Protein AF-C9Z9V4-F1 (afdb_monomer)

Foldseek 3Di:
DDDDDDDDDDDDDDDDDDDDDDDDDDDDDDDDDDDDDDDDDDDDDDDADDDPPDRDDDPPPPPPPPPPPFDLLLVLLCVLLPDPCLLVLVLQQLVNPPDPPRDHQLLNCLQQQVHFCLPPVRLLADDVSLQVSVVSVVDHDPPVVVCCRHPRPLRVVSSVLSVQQDRPAALLRDDLLSVDCPHSLNVQLVSQCPDPPCHNQNSQSSVCRSRVRRGARDDLQNCVSSNADPPGPSSSVSCSCNPPVSVSLVSLVVSCVSSVPDPSHHSRNSSVSSSNSSSVVVVDPGDD

Organism: Streptomyces scabiei (strain 87.22) (NCBI:txid680198)

Solvent-accessible surface area (backbone atoms only — not comparable to full-atom values): 17439 Å² total; per-residue (Å²): 139,88,87,85,83,87,81,85,81,87,81,89,82,89,82,87,85,89,83,90,82,89,82,87,81,92,85,89,86,88,83,89,87,86,88,82,90,81,89,79,87,82,83,80,87,81,86,84,82,87,63,92,92,54,93,72,79,73,80,75,73,67,78,68,79,66,78,66,76,62,50,79,49,33,48,48,49,52,56,46,72,65,38,88,58,35,44,59,47,46,15,53,38,64,39,52,90,51,58,98,85,55,77,46,45,61,47,56,41,36,64,53,50,92,71,26,41,50,38,87,93,41,33,43,46,65,47,74,65,52,58,52,25,38,38,35,68,81,43,75,75,43,67,70,57,48,48,26,32,63,80,32,70,60,20,57,53,45,22,59,30,36,69,67,39,80,66,92,44,44,38,63,76,48,62,69,64,63,54,26,88,84,16,45,49,38,51,46,37,49,63,36,27,74,36,82,85,37,34,65,48,49,22,30,38,57,45,16,38,30,22,42,44,54,35,53,64,51,42,62,58,44,36,61,69,55,47,85,52,75,95,38,58,59,50,50,49,35,54,33,28,45,36,75,86,27,45,59,47,52,49,36,50,50,49,34,58,77,35,65,51,62,85,88,58,34,56,41,51,48,49,40,51,35,48,42,49,53,46,57,73,69,69,64,85,58,77,132

Nearest PDB structures (foldseek):
  2zca-assembly1_A  TM=2.302E-01  e=1.175E+00  Thermus thermophilus

Structure (mmCIF, N/CA/C/O backbone):
data_AF-C9Z9V4-F1
#
_entry.id   AF-C9Z9V4-F1
#
loop_
_atom_site.group_PDB
_atom_site.id
_atom_site.type_symbol
_atom_site.label_atom_id
_atom_site.label_alt_id
_atom_site.label_comp_id
_atom_site.label_asym_id
_atom_site.label_entity_id
_atom_site.label_seq_id
_atom_site.pdbx_PDB_ins_code
_atom_site.Cartn_x
_atom_site.Cartn_y
_atom_site.Cartn_z
_atom_site.occupancy
_atom_site.B_iso_or_equiv
_atom_site.auth_seq_id
_atom_site.auth_comp_id
_atom_site.auth_asym_id
_atom_site.auth_atom_id
_atom_site.pdbx_PDB_model_num
ATOM 1 N N . MET A 1 1 ? 20.411 12.441 -42.194 1.00 27.09 1 MET A N 1
ATOM 2 C CA . MET A 1 1 ? 21.880 12.284 -42.139 1.00 27.09 1 MET A CA 1
ATOM 3 C C . MET A 1 1 ? 22.472 13.480 -41.412 1.00 27.09 1 MET A C 1
ATOM 5 O O . MET A 1 1 ? 21.886 14.550 -41.518 1.00 27.09 1 MET A O 1
ATOM 9 N N . PRO A 1 2 ? 23.510 13.254 -40.597 1.00 44.44 2 PRO A N 1
ATOM 10 C CA . PRO A 1 2 ? 23.518 13.610 -39.175 1.00 44.44 2 PRO A CA 1
ATOM 11 C C . PRO A 1 2 ? 24.644 14.616 -38.854 1.00 44.44 2 PRO A C 1
ATOM 13 O O . PRO A 1 2 ? 25.291 15.115 -39.766 1.00 44.44 2 PRO A O 1
ATOM 16 N N . LEU A 1 3 ? 24.850 15.036 -37.606 1.00 30.14 3 LEU A N 1
ATOM 17 C CA . LEU A 1 3 ? 25.825 14.420 -36.695 1.00 30.14 3 LEU A CA 1
ATOM 18 C C . LEU A 1 3 ? 25.656 15.041 -35.296 1.00 30.14 3 LEU A C 1
ATOM 20 O O . LEU A 1 3 ? 25.795 16.251 -35.148 1.00 30.14 3 LEU A O 1
ATOM 24 N N . CYS A 1 4 ? 25.429 14.217 -34.274 1.00 28.64 4 CYS A N 1
ATOM 25 C CA . CYS A 1 4 ? 25.921 14.508 -32.929 1.00 28.64 4 CYS A CA 1
ATOM 26 C C . CYS A 1 4 ? 26.827 13.348 -32.529 1.00 28.64 4 CYS A C 1
ATOM 28 O O . CYS A 1 4 ? 26.452 12.180 -32.627 1.00 28.64 4 CYS A O 1
ATOM 30 N N . GLU A 1 5 ? 28.057 13.721 -32.202 1.00 29.81 5 GLU A N 1
ATOM 31 C CA . GLU A 1 5 ? 29.229 12.872 -32.088 1.00 29.81 5 GLU A CA 1
ATOM 32 C C . GLU A 1 5 ? 29.194 11.961 -30.860 1.00 29.81 5 GLU A C 1
ATOM 34 O O . GLU A 1 5 ? 28.919 12.376 -29.734 1.00 29.81 5 GLU A O 1
ATOM 39 N N . TYR A 1 6 ? 29.569 10.715 -31.123 1.00 25.44 6 TYR A N 1
ATOM 40 C CA . TYR A 1 6 ? 30.101 9.746 -30.179 1.00 25.44 6 TYR A CA 1
ATOM 41 C C . TYR A 1 6 ? 31.467 10.237 -29.668 1.00 25.44 6 TYR A C 1
ATOM 43 O O . TYR A 1 6 ? 32.330 10.598 -30.470 1.00 25.44 6 TYR A O 1
ATOM 51 N N . LYS A 1 7 ? 31.707 10.183 -28.356 1.00 29.17 7 LYS A N 1
ATOM 52 C CA . LYS A 1 7 ? 33.066 10.174 -27.796 1.00 29.17 7 LYS A CA 1
ATOM 53 C C . LYS A 1 7 ? 33.199 9.026 -26.807 1.00 29.17 7 LYS A C 1
ATOM 55 O O . LYS A 1 7 ? 32.891 9.153 -25.627 1.00 29.17 7 LYS A O 1
ATOM 60 N N . GLU A 1 8 ? 33.682 7.908 -27.331 1.00 27.91 8 GLU A N 1
ATOM 61 C CA . GLU A 1 8 ? 34.480 6.954 -26.574 1.00 27.91 8 GLU A CA 1
ATOM 62 C C . GLU A 1 8 ? 35.901 7.508 -26.418 1.00 27.91 8 GLU A C 1
ATOM 64 O O . GLU A 1 8 ? 36.477 8.059 -27.358 1.00 27.91 8 GLU A O 1
ATOM 69 N N . SER A 1 9 ? 36.499 7.298 -25.250 1.00 29.36 9 SER A N 1
ATOM 70 C CA . SER A 1 9 ? 37.951 7.188 -25.136 1.00 29.36 9 SER A CA 1
ATOM 71 C C . SER A 1 9 ? 38.294 6.120 -24.104 1.00 29.36 9 SER A C 1
ATOM 73 O O . SER A 1 9 ? 38.280 6.342 -22.895 1.00 29.36 9 SER A O 1
ATOM 75 N N . SER A 1 10 ? 38.567 4.947 -24.659 1.00 28.72 10 SER A N 1
ATOM 76 C CA . SER A 1 10 ? 39.332 3.819 -24.140 1.00 28.72 10 SER A CA 1
ATOM 77 C C . SER A 1 10 ? 40.751 4.185 -23.689 1.00 28.72 10 SER A C 1
ATOM 79 O O . SER A 1 10 ? 41.371 5.049 -24.307 1.00 28.72 10 SER A O 1
ATOM 81 N N . SER A 1 11 ? 41.299 3.422 -22.730 1.00 28.75 11 SER A N 1
ATOM 82 C CA . SER A 1 11 ? 42.617 2.736 -22.806 1.00 28.75 11 SER A CA 1
ATOM 83 C C . SER A 1 11 ? 43.123 2.389 -21.391 1.00 28.75 11 SER A C 1
ATOM 85 O O . SER A 1 11 ? 43.439 3.295 -20.629 1.00 28.75 11 SER A O 1
ATOM 87 N N . CYS A 1 12 ? 43.049 1.116 -20.965 1.00 25.34 12 CYS A N 1
ATOM 88 C CA . CYS A 1 12 ? 44.134 0.095 -20.944 1.00 25.34 12 CYS A CA 1
ATOM 89 C C . CYS A 1 12 ? 45.252 0.412 -19.918 1.00 25.34 12 CYS A C 1
ATOM 91 O O . CYS A 1 12 ? 45.801 1.505 -19.937 1.00 25.34 12 CYS A O 1
ATOM 93 N N . ARG A 1 13 ? 45.665 -0.479 -19.000 1.00 28.95 13 ARG A N 1
ATOM 94 C CA . ARG A 1 13 ? 46.221 -1.845 -19.175 1.00 28.95 13 ARG A CA 1
ATOM 95 C C . ARG A 1 13 ? 46.198 -2.622 -17.839 1.00 28.95 13 ARG A C 1
ATOM 97 O O . ARG A 1 13 ? 46.378 -2.015 -16.791 1.00 28.95 13 ARG A O 1
ATOM 104 N N . ASP A 1 14 ? 45.769 -3.885 -17.861 1.00 28.03 14 ASP A N 1
ATOM 105 C CA . ASP A 1 14 ? 46.542 -5.153 -17.765 1.00 28.03 14 ASP A CA 1
ATOM 106 C C . ASP A 1 14 ? 47.205 -5.478 -16.416 1.00 28.03 14 ASP A C 1
ATOM 108 O O . ASP A 1 14 ? 48.025 -4.717 -15.910 1.00 28.03 14 ASP A O 1
ATOM 112 N N . GLY A 1 15 ? 46.929 -6.686 -15.895 1.00 28.64 15 GLY A N 1
ATOM 113 C CA . GLY A 1 15 ? 47.680 -7.252 -14.767 1.00 28.64 15 GLY A CA 1
ATOM 114 C C . GLY A 1 15 ? 47.139 -8.532 -14.109 1.00 28.64 15 GLY A C 1
ATOM 115 O O . GLY A 1 15 ? 46.895 -8.517 -12.914 1.00 28.64 15 GLY A O 1
ATOM 116 N N . ALA A 1 16 ? 46.998 -9.612 -14.887 1.00 29.64 16 ALA A N 1
ATOM 117 C CA . ALA A 1 16 ? 47.172 -11.038 -14.535 1.00 29.64 16 ALA A CA 1
ATOM 118 C C . ALA A 1 16 ? 46.430 -11.706 -13.343 1.00 29.64 16 ALA A C 1
ATOM 120 O O . ALA A 1 16 ? 46.610 -11.390 -12.170 1.00 29.64 16 ALA A O 1
ATOM 121 N N . VAL A 1 17 ? 45.736 -12.803 -13.681 1.00 30.62 17 VAL A N 1
ATOM 122 C CA . VAL A 1 17 ? 45.282 -13.881 -12.786 1.00 30.62 17 VAL A CA 1
ATOM 123 C C . VAL A 1 17 ? 46.173 -15.121 -12.989 1.00 30.62 17 VAL A C 1
ATOM 125 O O . VAL A 1 17 ? 46.620 -15.379 -14.105 1.00 30.62 17 VAL A O 1
ATOM 128 N N . HIS A 1 18 ? 46.313 -15.903 -11.909 1.00 29.83 18 HIS A N 1
ATOM 129 C CA . HIS A 1 18 ? 46.815 -17.283 -11.756 1.00 29.83 18 HIS A CA 1
ATOM 130 C C . HIS A 1 18 ? 48.278 -17.485 -11.325 1.00 29.83 18 HIS A C 1
ATOM 132 O O . HIS A 1 18 ? 49.205 -17.384 -12.116 1.00 29.83 18 HIS A O 1
ATOM 138 N N . HIS A 1 19 ? 48.452 -17.973 -10.089 1.00 28.94 19 HIS A N 1
ATOM 139 C CA . HIS A 1 19 ? 48.911 -19.350 -9.867 1.00 28.94 19 HIS A CA 1
ATOM 140 C C . HIS A 1 19 ? 48.553 -19.848 -8.458 1.00 28.94 19 HIS A C 1
ATOM 142 O O . HIS A 1 19 ? 48.855 -19.218 -7.449 1.00 28.94 19 HIS A O 1
ATOM 148 N N . ALA A 1 20 ? 47.914 -21.016 -8.418 1.00 28.70 20 ALA A N 1
ATOM 149 C CA . ALA A 1 20 ? 47.730 -21.835 -7.231 1.00 28.70 20 ALA A CA 1
ATOM 150 C C . ALA A 1 20 ? 49.063 -22.455 -6.789 1.00 28.70 20 ALA A C 1
ATOM 152 O O . ALA A 1 20 ? 49.822 -22.915 -7.642 1.00 28.70 20 ALA A O 1
ATOM 153 N N . ARG A 1 21 ? 49.291 -22.571 -5.475 1.00 26.89 21 ARG A N 1
ATOM 154 C CA . ARG A 1 21 ? 50.117 -23.637 -4.888 1.00 26.89 21 ARG A CA 1
ATOM 155 C C . ARG A 1 21 ? 49.572 -24.054 -3.527 1.00 26.89 21 ARG A C 1
ATOM 157 O O . ARG A 1 21 ? 49.633 -23.316 -2.552 1.00 26.89 21 ARG A O 1
ATOM 164 N N . THR A 1 22 ? 49.060 -25.274 -3.515 1.00 27.73 22 THR A N 1
ATOM 165 C CA . THR A 1 22 ? 48.814 -26.118 -2.352 1.00 27.73 22 THR A CA 1
ATOM 166 C C . THR A 1 22 ? 50.137 -26.757 -1.935 1.00 27.73 22 THR A C 1
ATOM 168 O O . THR A 1 22 ? 50.830 -27.316 -2.783 1.00 27.73 22 THR A O 1
ATOM 171 N N . THR A 1 23 ? 50.455 -26.752 -0.643 1.00 28.86 23 THR A N 1
ATOM 172 C CA . THR A 1 23 ? 51.373 -27.727 -0.036 1.00 28.86 23 THR A CA 1
ATOM 173 C C . THR A 1 23 ? 50.825 -28.136 1.320 1.00 28.86 23 THR A C 1
ATOM 175 O O . THR A 1 23 ? 50.587 -27.297 2.185 1.00 28.86 23 THR A O 1
ATOM 178 N N . ALA A 1 24 ? 50.602 -29.439 1.446 1.00 27.02 24 ALA A N 1
ATOM 179 C CA . ALA A 1 24 ? 50.221 -30.154 2.650 1.00 27.02 24 ALA A CA 1
ATOM 180 C C . ALA A 1 24 ? 51.464 -30.619 3.430 1.00 27.02 24 ALA A C 1
ATOM 182 O O . ALA A 1 24 ? 52.483 -30.926 2.815 1.00 27.02 24 ALA A O 1
ATOM 183 N N . ALA A 1 25 ? 51.328 -30.720 4.754 1.00 28.75 25 ALA A N 1
ATOM 184 C CA . ALA A 1 25 ? 51.981 -31.678 5.661 1.00 28.75 25 ALA A CA 1
ATOM 185 C C . ALA A 1 25 ? 51.238 -31.547 7.014 1.00 28.75 25 ALA A C 1
ATOM 187 O O . ALA A 1 25 ? 51.189 -30.451 7.563 1.00 28.75 25 ALA A O 1
ATOM 188 N N . GLN A 1 26 ? 50.338 -32.462 7.391 1.00 27.61 26 GLN A N 1
ATOM 189 C CA . GLN A 1 26 ? 50.571 -33.759 8.059 1.00 27.61 26 GLN A CA 1
ATOM 190 C C . GLN A 1 26 ? 51.262 -33.642 9.426 1.00 27.61 26 GLN A C 1
ATOM 192 O O . GLN A 1 26 ? 52.458 -33.398 9.493 1.00 27.61 26 GLN A O 1
ATOM 197 N N . ASP A 1 27 ? 50.446 -33.752 10.483 1.00 28.95 27 ASP A N 1
ATOM 198 C CA . ASP A 1 27 ? 50.513 -34.705 11.614 1.00 28.95 27 ASP A CA 1
ATOM 199 C C . ASP A 1 27 ? 49.490 -34.192 12.658 1.00 28.95 27 ASP A C 1
ATOM 201 O O . ASP A 1 27 ? 49.529 -33.033 13.048 1.00 28.95 27 ASP A O 1
ATOM 205 N N . GLY A 1 28 ? 48.427 -34.878 13.083 1.00 26.31 28 GLY A N 1
ATOM 206 C CA . GLY A 1 28 ? 48.241 -36.300 13.328 1.00 26.31 28 GLY A CA 1
ATOM 207 C C . GLY A 1 28 ? 48.165 -36.505 14.844 1.00 26.31 28 GLY A C 1
ATOM 208 O O . GLY A 1 28 ? 49.210 -36.603 15.460 1.00 26.31 28 GLY A O 1
ATOM 209 N N . TYR A 1 29 ? 46.967 -36.550 15.447 1.00 27.42 29 TYR A N 1
ATOM 210 C CA . TYR A 1 29 ? 46.654 -37.488 16.539 1.00 27.42 29 TYR A CA 1
ATOM 211 C C . TYR A 1 29 ? 45.145 -37.597 16.815 1.00 27.42 29 TYR A C 1
ATOM 213 O O . TYR A 1 29 ? 44.390 -36.629 16.769 1.00 27.42 29 TYR A O 1
ATOM 221 N N . PHE A 1 30 ? 44.764 -38.849 17.049 1.00 27.16 30 PHE A N 1
ATOM 222 C CA . PHE A 1 30 ? 43.443 -39.452 17.175 1.00 27.16 30 PHE A CA 1
ATOM 223 C C . PHE A 1 30 ? 42.679 -39.093 18.459 1.00 27.16 30 PHE A C 1
ATOM 225 O O . PHE A 1 30 ? 43.271 -38.907 19.517 1.00 27.16 30 PHE A O 1
ATOM 232 N N . GLY A 1 31 ? 41.349 -39.174 18.368 1.00 27.16 31 GLY A N 1
ATOM 233 C CA . GLY A 1 31 ? 40.428 -39.277 19.500 1.00 27.16 31 GLY A CA 1
ATOM 234 C C . GLY A 1 31 ? 39.014 -39.592 19.011 1.00 27.16 31 GLY A C 1
ATOM 235 O O . GLY A 1 31 ? 38.249 -38.687 18.701 1.00 27.16 31 GLY A O 1
ATOM 236 N N . VAL A 1 32 ? 38.719 -40.882 18.865 1.00 29.77 32 VAL A N 1
ATOM 237 C CA . VAL A 1 32 ? 37.393 -41.450 18.574 1.00 29.77 32 VAL A CA 1
ATOM 238 C C . VAL A 1 32 ? 36.461 -41.297 19.778 1.00 29.77 32 VAL A C 1
ATOM 240 O O . VAL A 1 32 ? 36.917 -41.450 20.902 1.00 29.77 32 VAL A O 1
ATOM 243 N N . ASP A 1 33 ? 35.177 -41.017 19.531 1.00 26.30 33 ASP A N 1
ATOM 244 C CA . ASP A 1 33 ? 34.047 -41.796 20.067 1.00 26.30 33 ASP A CA 1
ATOM 245 C C . ASP A 1 33 ? 32.699 -41.288 19.512 1.00 26.30 33 ASP A C 1
ATOM 247 O O . ASP A 1 33 ? 32.457 -40.095 19.336 1.00 26.30 33 ASP A O 1
ATOM 251 N N . THR A 1 34 ? 31.812 -42.233 19.203 1.00 28.33 34 THR A N 1
ATOM 252 C CA . THR A 1 34 ? 30.404 -42.049 18.789 1.00 28.33 34 THR A CA 1
ATOM 253 C C . THR A 1 34 ? 29.505 -42.824 19.782 1.00 28.33 34 THR A C 1
ATOM 255 O O . THR A 1 34 ? 30.027 -43.490 20.669 1.00 28.33 34 THR A O 1
ATOM 258 N N . PRO A 1 35 ? 28.166 -42.863 19.639 1.00 43.50 35 PRO A N 1
ATOM 259 C CA . PRO A 1 35 ? 27.194 -41.815 19.956 1.00 43.50 35 PRO A CA 1
ATOM 260 C C . PRO A 1 35 ? 26.120 -42.313 20.958 1.00 43.50 35 PRO A C 1
ATOM 262 O O . PRO A 1 35 ? 25.892 -43.513 21.099 1.00 43.50 35 PRO A O 1
ATOM 265 N N . THR A 1 36 ? 25.339 -41.430 21.597 1.00 29.00 36 THR A N 1
ATOM 266 C CA . THR A 1 36 ? 24.043 -41.841 22.189 1.00 29.00 36 THR A CA 1
ATOM 267 C C . THR A 1 36 ? 23.038 -40.686 22.239 1.00 29.00 36 THR A C 1
ATOM 269 O O . THR A 1 36 ? 23.328 -39.604 22.740 1.00 29.00 36 THR A O 1
ATOM 272 N N . ARG A 1 37 ? 21.837 -40.928 21.696 1.00 33.69 37 ARG A N 1
ATOM 273 C CA . ARG A 1 37 ? 20.633 -40.090 21.840 1.00 33.69 37 ARG A CA 1
ATOM 274 C C . ARG A 1 37 ? 20.152 -40.091 23.294 1.00 33.69 37 ARG A C 1
ATOM 276 O O . ARG A 1 37 ? 20.184 -41.152 23.901 1.00 33.69 37 ARG A O 1
ATOM 283 N N . LEU A 1 38 ?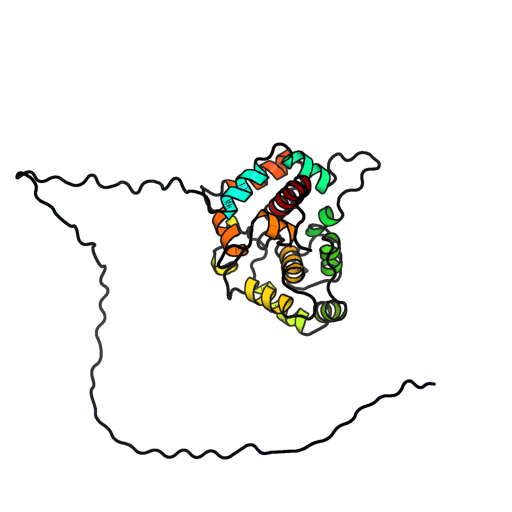 19.539 -38.999 23.761 1.00 27.92 38 LEU A N 1
ATOM 284 C CA . LEU A 1 38 ? 18.360 -39.051 24.641 1.00 27.92 38 LEU A CA 1
ATOM 285 C C . LEU A 1 38 ? 17.619 -37.703 24.671 1.00 27.92 38 LEU A C 1
ATOM 287 O O . LEU A 1 38 ? 18.202 -36.636 24.839 1.00 27.92 38 LEU A O 1
ATOM 291 N N . CYS A 1 39 ? 16.309 -37.801 24.466 1.00 29.66 39 CYS A N 1
ATOM 292 C CA . CYS A 1 39 ? 15.293 -36.776 24.663 1.00 29.66 39 CYS A CA 1
ATOM 293 C C . CYS A 1 39 ? 15.156 -36.480 26.171 1.00 29.66 39 CYS A C 1
ATOM 295 O O . CYS A 1 39 ? 15.229 -37.412 26.970 1.00 29.66 39 CYS A O 1
ATOM 297 N N . GLY A 1 40 ? 14.949 -35.221 26.576 1.00 26.89 40 GLY A N 1
ATOM 298 C CA . GLY A 1 40 ? 14.857 -34.875 27.999 1.00 26.89 40 GLY A CA 1
ATOM 299 C C . GLY A 1 40 ? 14.451 -33.428 28.277 1.00 26.89 40 GLY A C 1
ATOM 300 O O . GLY A 1 40 ? 15.289 -32.550 28.445 1.00 26.89 40 GLY A O 1
ATOM 301 N N . TYR A 1 41 ? 13.140 -33.221 28.319 1.00 28.11 41 TYR A N 1
ATOM 302 C CA . TYR A 1 41 ? 12.385 -32.177 29.020 1.00 28.11 41 TYR A CA 1
ATOM 303 C C . TYR A 1 41 ? 13.111 -31.574 30.253 1.00 28.11 41 TYR A C 1
ATOM 305 O O . TYR A 1 41 ? 13.557 -32.315 31.128 1.00 28.11 41 TYR A O 1
ATOM 313 N N . ARG A 1 42 ? 13.198 -30.237 30.366 1.00 30.06 42 ARG A N 1
ATOM 314 C CA . ARG A 1 42 ? 13.681 -29.536 31.579 1.00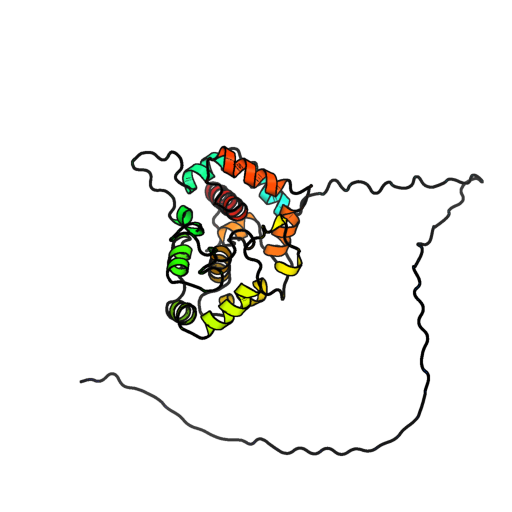 30.06 42 ARG A CA 1
ATOM 315 C C . ARG A 1 42 ? 12.491 -29.099 32.451 1.00 30.06 42 ARG A C 1
ATOM 317 O O . ARG A 1 42 ? 11.720 -28.264 31.981 1.00 30.06 42 ARG A O 1
ATOM 324 N N . PRO A 1 43 ? 12.338 -29.567 33.705 1.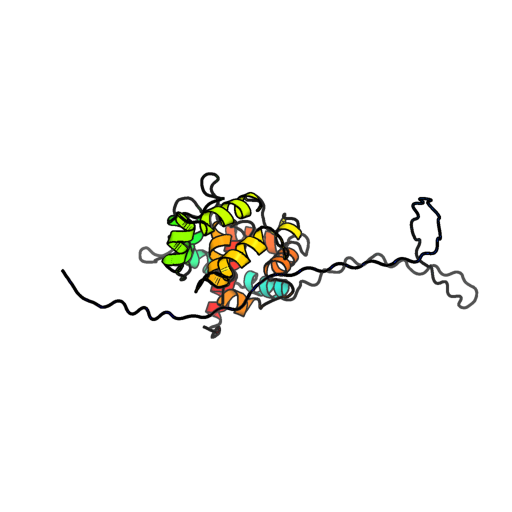00 36.97 43 PRO A N 1
ATOM 325 C CA . PRO A 1 43 ? 11.409 -28.956 34.645 1.00 36.97 43 PRO A CA 1
ATOM 326 C C . PRO A 1 43 ? 12.048 -27.735 35.325 1.00 36.97 43 PRO A C 1
ATOM 328 O O . PRO A 1 43 ? 13.245 -27.717 35.621 1.00 36.97 43 PRO A O 1
ATOM 331 N N . GLY A 1 44 ? 11.232 -26.701 35.540 1.00 34.00 44 GLY A N 1
ATOM 332 C CA . GLY A 1 44 ? 11.610 -25.462 36.217 1.00 34.00 44 GLY A CA 1
ATOM 333 C C . GLY A 1 44 ? 11.977 -25.681 37.685 1.00 34.00 44 GLY A C 1
ATOM 334 O O . GLY A 1 44 ? 11.369 -26.497 38.378 1.00 34.00 44 GLY A O 1
ATOM 335 N N . LEU A 1 45 ? 12.976 -24.933 38.159 1.00 33.00 45 LEU A N 1
ATOM 336 C CA . LEU A 1 45 ? 13.299 -24.837 39.579 1.00 33.00 45 LEU A CA 1
ATOM 337 C C . LEU A 1 45 ? 12.144 -24.154 40.325 1.00 33.00 45 LEU A C 1
ATOM 339 O O . LEU A 1 45 ? 11.817 -22.999 40.054 1.00 33.00 45 LEU A O 1
ATOM 343 N N . LEU A 1 46 ? 11.567 -24.866 41.291 1.00 33.28 46 LEU A N 1
ATOM 344 C CA . LEU A 1 46 ? 10.676 -24.321 42.308 1.00 33.28 46 LEU A CA 1
ATOM 345 C C . LEU A 1 46 ? 11.549 -23.770 43.450 1.00 33.28 46 LEU A C 1
ATOM 347 O O . LEU A 1 46 ? 12.214 -24.538 44.143 1.00 33.28 46 LEU A O 1
ATOM 351 N N . THR A 1 47 ? 11.580 -22.453 43.649 1.00 35.38 47 THR A N 1
ATOM 352 C CA . THR A 1 47 ? 12.274 -21.851 44.799 1.00 35.38 47 THR A CA 1
ATOM 353 C C . THR A 1 47 ? 11.336 -21.863 46.007 1.00 35.38 47 THR A C 1
ATOM 355 O O . THR A 1 47 ? 10.323 -21.168 46.010 1.00 35.38 47 THR A O 1
ATOM 358 N N . ILE A 1 48 ? 11.656 -22.660 47.029 1.00 36.88 48 ILE A N 1
ATOM 359 C CA . ILE A 1 48 ? 10.874 -22.788 48.271 1.00 36.88 48 ILE A CA 1
ATOM 360 C C . ILE A 1 48 ? 11.481 -21.864 49.337 1.00 36.88 48 ILE A C 1
ATOM 362 O O . ILE A 1 48 ? 12.685 -21.925 49.580 1.00 36.88 48 ILE A O 1
ATOM 366 N N . TRP A 1 49 ? 10.658 -21.046 50.002 1.00 42.09 49 TRP A N 1
ATOM 367 C CA . TRP A 1 49 ? 11.051 -20.246 51.171 1.00 42.09 49 TRP A CA 1
ATOM 368 C C . TRP A 1 49 ? 10.238 -20.666 52.400 1.00 42.09 49 TRP A C 1
ATOM 370 O O . TRP A 1 49 ? 9.023 -20.829 52.315 1.00 42.09 49 TRP A O 1
ATOM 380 N N . MET A 1 50 ? 10.904 -20.814 53.548 1.00 31.55 50 MET A N 1
ATOM 381 C CA . MET A 1 50 ? 10.270 -21.038 54.852 1.00 31.55 50 MET A CA 1
ATOM 382 C C . MET A 1 50 ? 10.149 -19.714 55.609 1.00 31.55 50 MET A C 1
ATOM 384 O O . MET A 1 50 ? 11.141 -19.006 55.779 1.00 31.55 50 MET A O 1
ATOM 388 N N . LYS A 1 51 ? 8.954 -19.413 56.122 1.00 39.12 51 LYS A N 1
ATOM 389 C CA . LYS A 1 51 ? 8.745 -18.388 57.150 1.00 39.12 51 LYS A CA 1
ATOM 390 C C . LYS A 1 51 ? 7.778 -18.948 58.195 1.00 39.12 51 LYS A C 1
ATOM 392 O O . LYS A 1 51 ? 6.704 -19.418 57.839 1.00 39.12 51 LYS A O 1
ATOM 397 N N . ASP A 1 52 ? 8.212 -18.971 59.452 1.00 51.56 52 ASP A N 1
ATOM 398 C CA . ASP A 1 52 ? 7.422 -19.351 60.634 1.00 51.56 52 ASP A CA 1
ATOM 399 C C . ASP A 1 52 ? 6.720 -20.726 60.572 1.00 51.56 52 ASP A C 1
ATOM 401 O O . ASP A 1 52 ? 5.596 -20.893 61.034 1.00 51.56 52 ASP A O 1
ATOM 405 N N . GLY A 1 53 ? 7.390 -21.744 60.017 1.00 50.50 53 GLY A N 1
ATOM 406 C CA . GLY A 1 53 ? 7.003 -23.153 60.197 1.00 50.50 53 GLY A CA 1
ATOM 407 C C . GLY A 1 53 ? 5.721 -23.620 59.491 1.00 50.50 53 GLY A C 1
ATOM 408 O O . GLY A 1 53 ? 5.288 -24.744 59.739 1.00 50.50 53 GLY A O 1
ATOM 409 N N . VAL A 1 54 ? 5.131 -22.819 58.597 1.00 42.59 54 VAL A N 1
ATOM 410 C CA . VAL A 1 54 ? 3.941 -23.200 57.815 1.00 42.59 54 VAL A CA 1
ATOM 411 C C . VAL A 1 54 ? 4.285 -23.314 56.328 1.00 42.59 54 VAL A C 1
ATOM 413 O O . VAL A 1 54 ? 4.867 -22.406 55.736 1.00 42.59 54 VAL A O 1
ATOM 416 N N . LEU A 1 55 ? 3.911 -24.443 55.714 1.00 37.16 55 LEU A N 1
ATOM 417 C CA . LEU A 1 55 ? 4.067 -24.691 54.280 1.00 37.16 55 LEU A CA 1
ATOM 418 C C . LEU A 1 55 ? 3.040 -23.842 53.509 1.00 37.16 55 LEU A C 1
ATOM 420 O O . LEU A 1 55 ? 1.872 -24.211 53.418 1.00 37.16 55 LEU A O 1
ATOM 424 N N . MET A 1 56 ? 3.456 -22.696 52.970 1.00 39.38 56 MET A N 1
ATOM 425 C CA . MET A 1 56 ? 2.607 -21.878 52.102 1.00 39.38 56 MET A CA 1
ATOM 426 C C . MET A 1 56 ? 2.917 -22.194 50.642 1.00 39.38 56 MET A C 1
ATOM 428 O O . MET A 1 56 ? 4.027 -21.953 50.168 1.00 39.38 56 MET A O 1
ATOM 432 N N . ALA A 1 57 ? 1.929 -22.712 49.913 1.00 41.34 57 ALA A N 1
ATOM 433 C CA . ALA A 1 57 ? 1.965 -22.658 48.461 1.00 41.34 57 ALA A CA 1
ATOM 434 C C . ALA A 1 57 ? 1.865 -21.183 48.053 1.00 41.34 57 ALA A C 1
ATOM 436 O O . ALA A 1 57 ? 0.946 -20.483 48.484 1.00 41.34 57 ALA A O 1
ATOM 437 N N . SER A 1 58 ? 2.809 -20.697 47.243 1.00 38.31 58 SER A N 1
ATOM 438 C CA . SER A 1 58 ? 2.624 -19.420 46.557 1.00 38.31 58 SER A CA 1
ATOM 439 C C . SER A 1 58 ? 1.277 -19.459 45.838 1.00 38.31 58 SER A C 1
ATOM 441 O O . SER A 1 58 ? 0.968 -20.498 45.242 1.00 38.31 58 SER A O 1
ATOM 443 N N . PRO A 1 59 ? 0.479 -18.375 45.848 1.00 39.06 59 PRO A N 1
ATOM 444 C CA . PRO A 1 59 ? -0.607 -18.284 44.895 1.00 39.06 59 PRO A CA 1
ATOM 445 C C . PRO A 1 59 ? 0.053 -18.457 43.534 1.00 39.06 59 PRO A C 1
ATOM 447 O O . PRO A 1 59 ? 0.938 -17.682 43.160 1.00 39.06 59 PRO A O 1
ATOM 450 N N . THR A 1 60 ? -0.292 -19.548 42.853 1.00 40.62 60 THR A N 1
ATOM 451 C CA . THR A 1 60 ? -0.001 -19.702 41.443 1.00 40.62 60 THR A CA 1
ATOM 452 C C . THR A 1 60 ? -0.536 -18.434 40.819 1.00 40.62 60 THR A C 1
ATOM 454 O O . THR A 1 60 ? -1.741 -18.188 40.823 1.00 40.62 60 THR A O 1
ATOM 457 N N . ALA A 1 61 ? 0.378 -17.573 40.374 1.00 37.59 61 ALA A N 1
ATOM 458 C CA . ALA A 1 61 ? 0.015 -16.532 39.452 1.00 37.59 61 ALA A CA 1
ATOM 459 C C . ALA A 1 61 ? -0.611 -17.289 38.284 1.00 37.59 61 ALA A C 1
ATOM 461 O O . ALA A 1 61 ? 0.089 -17.914 37.485 1.00 37.59 61 ALA A O 1
ATOM 462 N N . THR A 1 62 ? -1.943 -17.295 38.226 1.00 37.50 62 THR A N 1
ATOM 463 C CA . THR A 1 62 ? -2.648 -17.347 36.956 1.00 37.50 62 THR A CA 1
ATOM 464 C C . THR A 1 62 ? -1.833 -16.448 36.041 1.00 37.50 62 THR A C 1
ATOM 466 O O . THR A 1 62 ? -1.575 -15.308 36.450 1.00 37.50 62 THR A O 1
ATOM 469 N N . PRO A 1 63 ? -1.351 -16.931 34.883 1.00 39.62 63 PRO A N 1
ATOM 470 C CA . PRO A 1 63 ? -0.795 -16.025 33.902 1.00 39.62 63 PRO A CA 1
ATOM 471 C C . PRO A 1 63 ? -1.890 -14.989 33.715 1.00 39.62 63 PRO A C 1
ATOM 473 O O . PRO A 1 63 ? -2.996 -15.332 33.291 1.00 39.62 63 PRO A O 1
ATOM 476 N N . GLY A 1 64 ? -1.637 -13.766 34.181 1.00 35.91 64 GLY A N 1
ATOM 477 C CA . GLY A 1 64 ? -2.526 -12.670 33.884 1.00 35.91 64 GLY A CA 1
ATOM 478 C C . GLY A 1 64 ? -2.671 -12.720 32.378 1.00 35.91 64 GLY A C 1
ATOM 479 O O . GLY A 1 64 ? -1.662 -12.783 31.673 1.00 35.91 64 GLY A O 1
ATOM 480 N N . VAL A 1 65 ? -3.911 -12.779 31.897 1.00 43.78 65 VAL A N 1
ATOM 481 C CA . VAL A 1 65 ? -4.206 -12.296 30.557 1.00 43.78 65 VAL A CA 1
ATOM 482 C C . VAL A 1 65 ? -3.581 -10.913 30.569 1.00 43.78 65 VAL A C 1
ATOM 484 O O . VAL A 1 65 ? -4.060 -10.029 31.279 1.00 43.78 65 VAL A O 1
ATOM 487 N N . SER A 1 66 ? -2.399 -10.785 29.963 1.00 43.50 66 SER A N 1
ATOM 488 C CA . SER A 1 66 ? -1.788 -9.490 29.775 1.00 43.50 66 SER A CA 1
ATOM 489 C C . SER A 1 66 ? -2.828 -8.769 28.955 1.00 43.50 66 SER A C 1
ATOM 491 O O . SER A 1 66 ? -3.046 -9.152 27.807 1.00 43.50 66 SER A O 1
ATOM 493 N N . ASP A 1 67 ? -3.532 -7.838 29.587 1.00 49.09 67 ASP A N 1
ATOM 494 C CA . ASP A 1 67 ? -4.368 -6.875 28.900 1.00 49.09 67 ASP A CA 1
ATOM 495 C C . ASP A 1 67 ? -3.412 -6.241 27.889 1.00 49.09 67 ASP A C 1
ATOM 497 O O . ASP A 1 67 ? -2.444 -5.575 28.274 1.00 49.09 67 ASP A O 1
ATOM 501 N N . GLY A 1 68 ? -3.498 -6.716 26.647 1.00 56.09 68 GLY A N 1
ATOM 502 C CA . GLY A 1 68 ? -2.369 -6.774 25.731 1.00 56.09 68 GLY A CA 1
ATOM 503 C C . GLY A 1 68 ? -2.084 -5.377 25.245 1.00 56.09 68 GLY A C 1
ATOM 504 O O . GLY A 1 68 ? -2.613 -4.964 24.223 1.00 56.09 68 GLY A O 1
ATOM 505 N N . ALA A 1 69 ? -1.306 -4.609 26.006 1.00 75.56 69 ALA A N 1
ATOM 506 C CA . ALA A 1 69 ? -1.077 -3.213 25.692 1.00 75.56 69 ALA A CA 1
ATOM 507 C C . ALA A 1 69 ? -0.573 -3.122 24.249 1.00 75.56 69 ALA A C 1
ATOM 509 O O . ALA A 1 69 ? 0.503 -3.632 23.926 1.00 75.56 69 ALA A O 1
ATOM 510 N N . LEU A 1 70 ? -1.391 -2.514 23.379 1.00 82.75 70 LEU A N 1
ATOM 511 C CA . LEU A 1 70 ? -1.084 -2.411 21.960 1.00 82.75 70 LEU A CA 1
ATOM 512 C C . LEU A 1 70 ? 0.332 -1.877 21.769 1.00 82.75 70 LEU A C 1
ATOM 514 O O . LEU A 1 70 ? 0.782 -0.985 22.496 1.00 82.75 70 LEU A O 1
ATOM 518 N N . SER A 1 71 ? 1.005 -2.365 20.731 1.00 92.75 71 SER A N 1
ATOM 519 C CA . SER A 1 71 ? 2.275 -1.787 20.300 1.00 92.75 71 SER A CA 1
ATOM 520 C C . SER A 1 71 ? 2.119 -0.279 20.029 1.00 92.75 71 SER A C 1
ATOM 522 O O . SER A 1 71 ? 1.013 0.183 19.731 1.00 92.75 71 SER A O 1
ATOM 524 N N . PRO A 1 72 ? 3.201 0.521 20.056 1.00 94.38 72 PRO A N 1
ATOM 525 C CA . PRO A 1 72 ? 3.113 1.949 19.742 1.00 94.38 72 PRO A CA 1
ATOM 526 C C . PRO A 1 72 ? 2.461 2.248 18.382 1.00 94.38 72 PRO A C 1
ATOM 528 O O . PRO A 1 72 ? 1.779 3.260 18.239 1.00 94.38 72 PRO A O 1
ATOM 531 N N . LEU A 1 73 ? 2.646 1.369 17.387 1.00 95.88 73 LEU A N 1
ATOM 532 C CA . LEU A 1 73 ? 1.958 1.462 16.097 1.00 95.88 73 LEU A CA 1
ATOM 533 C C . LEU A 1 73 ? 0.458 1.180 16.251 1.00 95.88 73 LEU A C 1
ATOM 535 O O . LEU A 1 73 ? -0.355 1.961 15.763 1.00 95.88 73 LEU A O 1
ATOM 539 N N . GLY A 1 74 ? 0.091 0.113 16.968 1.00 96.75 74 GLY A N 1
ATOM 540 C CA . GLY A 1 74 ? -1.306 -0.224 17.241 1.00 96.75 74 GLY A CA 1
ATOM 541 C C . GLY A 1 74 ? -2.042 0.890 17.990 1.00 96.75 74 GLY A C 1
ATOM 542 O O . GLY A 1 74 ? -3.166 1.224 17.631 1.00 96.75 74 GLY A O 1
ATOM 543 N N . GLN A 1 75 ? -1.404 1.522 18.979 1.00 95.88 75 GLN A N 1
ATOM 544 C CA . GLN A 1 75 ? -1.985 2.652 19.716 1.00 95.88 75 GLN A CA 1
ATOM 545 C C . GLN A 1 75 ? -2.289 3.839 18.791 1.00 95.88 75 GLN A C 1
ATOM 547 O O . GLN A 1 75 ? -3.382 4.398 18.853 1.00 95.88 75 GLN A O 1
ATOM 552 N N . ARG A 1 76 ? -1.359 4.198 17.891 1.00 95.81 76 ARG A N 1
ATOM 553 C CA . ARG A 1 76 ? -1.579 5.268 16.900 1.00 95.81 76 ARG A CA 1
ATOM 554 C C . ARG A 1 76 ? -2.702 4.920 15.927 1.00 95.81 76 ARG A C 1
ATOM 556 O O . ARG A 1 76 ? -3.540 5.774 15.654 1.00 95.81 76 ARG A O 1
ATOM 563 N N . LEU A 1 77 ? -2.746 3.675 15.445 1.00 97.00 77 LEU A N 1
ATOM 564 C CA . LEU A 1 77 ? -3.843 3.200 14.600 1.00 97.00 77 LEU A CA 1
ATOM 565 C C . LEU A 1 77 ? -5.185 3.300 15.323 1.00 97.00 77 LEU A C 1
ATOM 567 O O . LEU A 1 77 ? -6.114 3.871 14.769 1.00 97.00 77 LEU A O 1
ATOM 571 N N . ARG A 1 78 ? -5.277 2.829 16.571 1.00 96.75 78 ARG A N 1
ATOM 572 C CA . ARG A 1 78 ? -6.505 2.910 17.376 1.00 96.75 78 ARG A CA 1
ATOM 573 C C . ARG A 1 78 ? -7.025 4.347 17.476 1.00 96.75 78 ARG A C 1
ATOM 575 O O . ARG A 1 78 ? -8.220 4.564 17.315 1.00 96.75 78 ARG A O 1
ATOM 582 N N . VAL A 1 79 ? -6.138 5.320 17.696 1.00 95.38 79 VAL A N 1
ATOM 583 C CA . VAL A 1 79 ? -6.506 6.747 17.744 1.00 95.38 79 VAL A CA 1
ATOM 584 C C . VAL A 1 79 ? -7.038 7.234 16.394 1.00 95.38 79 VAL A C 1
ATOM 586 O O . VAL A 1 79 ? -8.106 7.838 16.345 1.00 95.38 79 VAL A O 1
ATOM 589 N N . LEU A 1 80 ? -6.330 6.954 15.297 1.00 95.75 80 LEU A N 1
ATOM 590 C CA . LEU A 1 80 ? -6.726 7.411 13.959 1.00 95.75 80 LEU A CA 1
ATOM 591 C C . LEU A 1 80 ? -8.037 6.767 13.484 1.00 95.75 80 LEU A C 1
ATOM 593 O O . LEU A 1 80 ? -8.896 7.455 12.941 1.00 95.75 80 LEU A O 1
ATOM 597 N N . LEU A 1 81 ? -8.210 5.464 13.721 1.00 96.69 81 LEU A N 1
ATOM 598 C CA . LEU A 1 81 ? -9.413 4.717 13.345 1.00 96.69 81 LEU A CA 1
ATOM 599 C C . LEU A 1 81 ? -10.615 5.031 14.248 1.00 96.69 81 LEU A C 1
ATOM 601 O O . LEU A 1 81 ? -11.752 4.805 13.846 1.00 96.69 81 LEU A O 1
ATOM 605 N N . GLY A 1 82 ? -10.382 5.531 15.463 1.00 96.19 82 GLY A N 1
ATOM 606 C CA . GLY A 1 82 ? -11.430 5.953 16.396 1.00 96.19 82 GLY A CA 1
ATOM 607 C C . GLY A 1 82 ? -11.899 7.400 16.212 1.00 96.19 82 GLY A C 1
ATOM 608 O O . GLY A 1 82 ? -12.793 7.838 16.931 1.00 96.19 82 GLY A O 1
ATOM 609 N N . ALA A 1 83 ? -11.305 8.163 15.291 1.00 95.62 83 ALA A N 1
ATOM 610 C CA . ALA A 1 83 ? -11.668 9.560 15.080 1.00 95.62 83 AL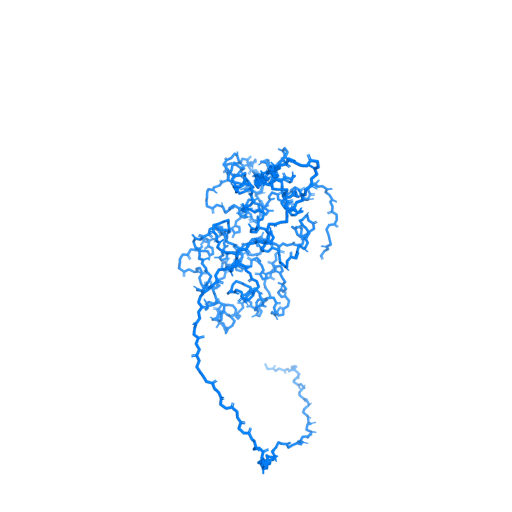A A CA 1
ATOM 611 C C . ALA A 1 83 ? -13.067 9.695 14.451 1.00 95.62 83 ALA A C 1
ATOM 613 O O . ALA A 1 83 ? -13.356 9.051 13.446 1.00 95.62 83 ALA A O 1
ATOM 614 N N . GLU A 1 84 ? -13.902 10.611 14.958 1.00 94.56 84 GLU A N 1
ATOM 615 C CA . GLU A 1 84 ? -15.286 10.823 14.479 1.00 94.56 84 GLU A CA 1
ATOM 616 C C . GLU A 1 84 ? -15.383 11.071 12.961 1.00 94.56 84 GLU A C 1
ATOM 618 O O . GLU A 1 84 ? -16.355 10.686 12.313 1.00 94.56 84 GLU A O 1
ATOM 623 N N . ARG A 1 85 ? -14.349 11.682 12.367 1.00 94.44 85 ARG A N 1
ATOM 624 C CA . ARG A 1 85 ? -14.291 11.993 10.931 1.00 94.44 85 ARG A CA 1
ATOM 625 C C . ARG A 1 85 ? -14.006 10.794 10.023 1.00 94.44 85 ARG A C 1
ATOM 627 O O . ARG A 1 85 ? -14.232 10.911 8.823 1.00 94.44 85 ARG A O 1
ATOM 634 N N . VAL A 1 86 ? -13.524 9.661 10.546 1.00 97.19 86 VAL A N 1
ATOM 635 C CA . VAL A 1 86 ? -12.939 8.577 9.728 1.00 97.19 86 VAL A CA 1
ATOM 636 C C . VAL A 1 86 ? -13.910 8.022 8.680 1.00 97.19 86 VAL A C 1
ATOM 638 O O . VAL A 1 86 ? -13.524 7.775 7.540 1.00 97.19 86 VAL A O 1
ATOM 641 N N . VAL A 1 87 ? -15.195 7.892 9.023 1.00 97.88 87 VAL A N 1
ATOM 642 C CA . VAL A 1 87 ? -16.232 7.415 8.094 1.00 97.88 87 VAL A CA 1
ATOM 643 C C . VAL A 1 87 ? -16.457 8.431 6.971 1.00 97.88 87 VAL A C 1
ATOM 645 O O . VAL A 1 87 ? -16.526 8.058 5.800 1.00 97.88 87 VAL A O 1
ATOM 648 N N . GLY A 1 88 ? -16.533 9.722 7.309 1.00 95.94 88 GLY A N 1
ATOM 649 C CA . GLY A 1 88 ? -16.657 10.804 6.330 1.00 95.94 88 GLY A CA 1
ATOM 650 C C . GLY A 1 88 ? -15.432 10.908 5.419 1.00 95.94 88 GLY A C 1
ATOM 651 O O . GLY A 1 88 ? -15.578 11.089 4.211 1.00 95.94 88 GLY A O 1
ATOM 652 N N . ASP A 1 89 ? -14.237 10.715 5.976 1.00 95.88 89 ASP A N 1
ATOM 653 C CA . ASP A 1 89 ? -12.971 10.700 5.243 1.00 95.88 89 ASP A CA 1
ATOM 654 C C . ASP A 1 89 ? -12.909 9.548 4.233 1.00 95.88 89 ASP A C 1
ATOM 656 O O . ASP A 1 89 ? -12.562 9.771 3.071 1.00 95.88 89 ASP A O 1
ATOM 660 N N . LEU A 1 90 ? -13.306 8.335 4.637 1.00 97.69 90 LEU A N 1
ATOM 661 C CA . LEU A 1 90 ? -13.404 7.178 3.742 1.00 97.69 90 LEU A CA 1
ATOM 662 C C . LEU A 1 90 ? -14.399 7.444 2.608 1.00 97.69 90 LEU A C 1
ATOM 664 O O . LEU A 1 90 ? -14.063 7.270 1.436 1.00 97.69 90 LEU A O 1
ATOM 668 N N . ARG A 1 91 ? -15.601 7.930 2.936 1.00 97.00 91 ARG A N 1
ATOM 669 C CA . ARG A 1 91 ? -16.639 8.246 1.941 1.00 97.00 91 ARG A CA 1
ATOM 670 C C . ARG A 1 91 ? -16.156 9.274 0.932 1.00 97.00 91 ARG A C 1
ATOM 672 O O . ARG A 1 91 ? -16.247 9.047 -0.272 1.00 97.00 91 ARG A O 1
ATOM 679 N N . ARG A 1 92 ? -15.542 10.355 1.414 1.00 94.81 92 ARG A N 1
ATOM 680 C CA . ARG A 1 92 ? -14.943 11.391 0.570 1.00 94.81 92 ARG A CA 1
ATOM 681 C C . ARG A 1 92 ? -13.831 10.829 -0.318 1.00 94.81 92 ARG A C 1
ATOM 683 O O . ARG A 1 92 ? -13.767 11.178 -1.495 1.00 94.81 92 ARG A O 1
ATOM 690 N N . TYR A 1 93 ? -12.962 9.976 0.224 1.00 96.44 93 TYR A N 1
ATOM 691 C CA . TYR A 1 93 ? -11.862 9.384 -0.534 1.00 96.44 93 TYR A CA 1
ATOM 692 C C . TYR A 1 93 ? -12.367 8.513 -1.686 1.00 96.44 93 TYR A C 1
ATOM 694 O O . TYR A 1 93 ? -11.939 8.688 -2.827 1.00 96.44 93 TYR A O 1
ATOM 702 N N . PHE A 1 94 ? -13.304 7.609 -1.390 1.00 96.69 94 PHE A N 1
ATOM 703 C CA . PHE A 1 94 ? -13.854 6.645 -2.345 1.00 96.69 94 PHE A CA 1
ATOM 704 C C . PHE A 1 94 ? -14.969 7.200 -3.234 1.00 96.69 94 PHE A C 1
ATOM 706 O O . PHE A 1 94 ? -15.434 6.503 -4.131 1.00 96.69 94 PHE A O 1
ATOM 713 N N . GLY A 1 95 ? -15.371 8.453 -3.033 1.00 95.00 95 GLY A N 1
ATOM 714 C CA . GLY A 1 95 ? -16.383 9.095 -3.862 1.00 95.00 95 GLY A CA 1
ATOM 715 C C . GLY A 1 95 ? -17.819 8.718 -3.535 1.00 95.00 95 GLY A C 1
ATOM 716 O O . GLY A 1 95 ? -18.685 8.814 -4.399 1.00 95.00 95 GLY A O 1
ATOM 717 N N . ILE A 1 96 ? -18.068 8.259 -2.314 1.00 94.19 96 ILE A N 1
ATOM 718 C CA . ILE A 1 96 ? -19.380 7.799 -1.876 1.00 94.19 96 ILE A CA 1
ATOM 719 C C . ILE A 1 96 ? -20.226 9.015 -1.519 1.00 94.19 96 ILE A C 1
ATOM 721 O O . ILE A 1 96 ? -19.828 9.825 -0.680 1.00 94.19 96 ILE A O 1
ATOM 725 N N . ASP A 1 97 ? -21.391 9.114 -2.158 1.00 88.00 97 ASP A N 1
ATOM 726 C CA . ASP A 1 97 ? -22.352 10.207 -1.992 1.00 88.00 97 ASP A CA 1
ATOM 727 C C . ASP A 1 97 ? -21.736 11.598 -2.219 1.00 88.00 97 ASP A C 1
ATOM 729 O O . ASP A 1 97 ? -22.087 12.580 -1.561 1.00 88.00 97 ASP A O 1
ATOM 733 N N . LEU A 1 98 ? -20.795 11.683 -3.167 1.00 86.38 98 LEU A N 1
ATOM 734 C CA . LEU A 1 98 ? -20.303 12.967 -3.648 1.00 86.38 98 LEU A CA 1
ATOM 735 C C . LEU A 1 98 ? -21.416 13.742 -4.371 1.00 86.38 98 LEU A C 1
ATOM 737 O O . LEU A 1 98 ? -22.279 13.137 -5.014 1.00 86.38 98 LEU A O 1
ATOM 741 N N . PRO A 1 99 ? -21.385 15.086 -4.309 1.00 86.25 99 PRO A N 1
ATOM 742 C CA . PRO A 1 99 ? -22.268 15.909 -5.123 1.00 86.25 99 PRO A CA 1
ATOM 743 C C . PRO A 1 99 ? -22.003 15.675 -6.625 1.00 86.25 99 PRO A C 1
ATOM 745 O O . PRO A 1 99 ? -20.949 15.146 -6.982 1.00 86.25 99 PRO A O 1
ATOM 748 N N . PRO A 1 100 ? -22.921 16.075 -7.525 1.00 81.44 100 PRO A N 1
ATOM 749 C CA . PRO A 1 100 ? -22.807 15.811 -8.966 1.00 81.44 100 PRO A CA 1
ATOM 750 C C . PRO A 1 100 ? -21.517 16.316 -9.635 1.00 81.44 100 PRO A C 1
ATOM 752 O O . PRO A 1 100 ? -21.107 15.785 -10.663 1.00 81.44 100 PRO A O 1
ATOM 755 N N . ASP A 1 101 ? -20.885 17.341 -9.068 1.00 86.56 101 ASP A N 1
ATOM 756 C CA . ASP A 1 101 ? -19.613 17.934 -9.493 1.00 86.56 101 ASP A CA 1
ATOM 757 C C . ASP A 1 101 ? -18.402 17.430 -8.683 1.00 86.56 101 ASP A C 1
ATOM 759 O O . ASP A 1 101 ? -17.255 17.785 -8.963 1.00 86.56 101 ASP A O 1
ATOM 763 N N . GLY A 1 102 ? -18.642 16.592 -7.675 1.00 82.38 102 GLY A N 1
ATOM 764 C CA . GLY A 1 102 ? -17.616 16.021 -6.824 1.00 82.38 102 GLY A CA 1
ATOM 765 C C . GLY A 1 102 ? -16.778 14.995 -7.578 1.00 82.38 102 GLY A C 1
ATOM 766 O O . GLY A 1 102 ? -17.268 13.952 -8.005 1.00 82.38 102 GLY A O 1
ATOM 767 N N . VAL A 1 103 ? -15.478 15.263 -7.689 1.00 84.69 103 VAL A N 1
ATOM 768 C CA . VAL A 1 103 ? -14.515 14.315 -8.257 1.00 84.69 103 VAL A CA 1
ATOM 769 C C . VAL A 1 103 ? -13.876 13.516 -7.118 1.00 84.69 103 VAL A C 1
ATOM 771 O O . VAL A 1 103 ? -13.295 14.122 -6.211 1.00 84.69 103 VAL A O 1
ATOM 774 N N . PRO A 1 104 ? -13.955 12.172 -7.128 1.00 87.75 104 PRO A N 1
ATOM 775 C CA . PRO A 1 104 ? -13.293 11.358 -6.119 1.00 87.75 104 PRO A CA 1
ATOM 776 C C . PRO A 1 104 ? -11.775 11.476 -6.219 1.00 87.75 104 PRO A C 1
ATOM 778 O O . PRO A 1 104 ? -11.213 11.836 -7.257 1.00 87.75 104 PRO A O 1
ATOM 781 N N . TYR A 1 105 ? -11.084 11.094 -5.147 1.00 95.31 105 TYR A N 1
ATOM 782 C CA . TYR A 1 105 ? -9.631 10.984 -5.195 1.00 95.31 105 TYR A CA 1
ATOM 783 C C . TYR A 1 105 ? -9.249 9.931 -6.233 1.00 95.31 105 TYR A C 1
ATOM 785 O O . TYR A 1 105 ? -9.804 8.833 -6.245 1.00 95.31 105 TYR A O 1
ATOM 793 N N . THR A 1 106 ? -8.270 10.229 -7.086 1.00 96.62 106 THR A N 1
ATOM 794 C CA . THR A 1 106 ? -7.794 9.291 -8.118 1.00 96.62 106 THR A CA 1
ATOM 795 C C . THR A 1 106 ? -7.368 7.954 -7.510 1.00 96.62 106 THR A C 1
ATOM 797 O O . THR A 1 106 ? -7.697 6.898 -8.048 1.00 96.62 106 THR A O 1
ATOM 800 N N . GLY A 1 107 ? -6.730 7.989 -6.336 1.00 97.19 107 GLY A N 1
ATOM 801 C CA . GLY A 1 107 ? -6.317 6.807 -5.581 1.00 97.19 107 GLY A CA 1
ATOM 802 C C . GLY A 1 107 ? -7.457 5.888 -5.122 1.00 97.19 107 GLY A C 1
ATOM 803 O O . GLY A 1 107 ? -7.191 4.741 -4.764 1.00 97.19 107 GLY A O 1
ATOM 804 N N . SER A 1 108 ? -8.725 6.313 -5.183 1.00 96.56 108 SER A N 1
ATOM 805 C CA . SER A 1 108 ? -9.882 5.414 -4.995 1.00 96.56 108 SER A CA 1
ATOM 806 C C . SER A 1 108 ? -9.912 4.276 -6.019 1.00 96.56 108 SER A C 1
ATOM 808 O O . SER A 1 108 ? -10.432 3.200 -5.744 1.00 96.56 108 SER A O 1
ATOM 810 N N . ARG A 1 109 ? -9.303 4.485 -7.194 1.00 96.25 109 ARG A N 1
ATOM 811 C CA . ARG A 1 109 ? -9.220 3.503 -8.281 1.00 96.25 109 ARG A CA 1
ATOM 812 C C . ARG A 1 109 ? -8.073 2.508 -8.107 1.00 96.25 109 ARG A C 1
ATOM 814 O O . ARG A 1 109 ? -8.031 1.532 -8.848 1.00 96.25 109 ARG A O 1
ATOM 821 N N . PHE A 1 110 ? -7.156 2.738 -7.167 1.00 98.12 110 PHE A N 1
ATOM 822 C CA . PHE A 1 110 ? -5.884 2.018 -7.065 1.00 98.12 110 PHE A CA 1
ATOM 823 C C . PHE A 1 110 ? -6.022 0.493 -7.019 1.00 98.12 110 PHE A C 1
ATOM 825 O O . PHE A 1 110 ? -5.301 -0.182 -7.745 1.00 98.12 110 PHE A O 1
ATOM 832 N N . GLU A 1 111 ? -6.930 -0.063 -6.212 1.00 96.50 111 GLU A N 1
ATOM 833 C CA . GLU A 1 111 ? -7.088 -1.523 -6.110 1.00 96.50 111 GLU A CA 1
ATOM 834 C C . GLU A 1 111 ? -7.897 -2.107 -7.271 1.00 96.50 111 GLU A C 1
ATOM 836 O O . GLU A 1 111 ? -7.638 -3.229 -7.674 1.00 96.50 111 GLU A O 1
ATOM 841 N N . HIS A 1 112 ? -8.821 -1.351 -7.876 1.00 94.75 112 HIS A N 1
ATOM 842 C CA . HIS A 1 112 ? -9.792 -1.903 -8.840 1.00 94.75 112 HIS A CA 1
ATOM 843 C C . HIS A 1 112 ? -9.567 -1.499 -10.291 1.00 94.75 112 HIS A C 1
ATOM 845 O O . HIS A 1 112 ? -10.265 -1.992 -11.178 1.00 94.75 112 HIS A O 1
ATOM 851 N N . LEU A 1 113 ? -8.606 -0.614 -10.572 1.00 96.88 113 LEU A N 1
ATOM 852 C CA . LEU A 1 113 ? -8.273 -0.228 -11.941 1.00 96.88 113 LEU A CA 1
ATOM 853 C C . LEU A 1 113 ? -8.014 -1.487 -12.777 1.00 96.88 113 LEU A C 1
ATOM 855 O O . LEU A 1 113 ? -7.266 -2.371 -12.356 1.00 96.88 113 LEU A O 1
ATOM 859 N N . ALA A 1 114 ? -8.682 -1.578 -13.930 1.00 96.50 114 ALA A N 1
ATOM 860 C CA . ALA A 1 114 ? -8.657 -2.734 -14.826 1.00 96.50 114 ALA A CA 1
ATOM 861 C C . ALA A 1 114 ? -8.973 -4.090 -14.159 1.00 96.50 114 ALA A C 1
ATOM 863 O O . ALA A 1 114 ? -8.413 -5.106 -14.556 1.00 96.50 114 ALA A O 1
ATOM 864 N N . GLY A 1 115 ? -9.830 -4.116 -13.133 1.00 95.31 115 GLY A N 1
ATOM 865 C CA . GLY A 1 115 ? -10.230 -5.348 -12.440 1.00 95.31 115 GLY A CA 1
ATOM 866 C C . GLY A 1 115 ? -9.264 -5.825 -11.352 1.00 95.31 115 GLY A C 1
ATOM 867 O O . GLY A 1 115 ? -9.461 -6.908 -10.820 1.00 95.31 115 GLY A O 1
ATOM 868 N N . GLY A 1 116 ? -8.240 -5.033 -11.020 1.00 96.19 116 GLY A N 1
ATOM 869 C CA . GLY A 1 116 ? -7.316 -5.303 -9.915 1.00 96.19 116 GLY A CA 1
ATOM 870 C C . GLY A 1 116 ? -6.043 -6.048 -10.295 1.00 96.19 116 GLY A C 1
ATOM 871 O O . GLY A 1 116 ? -5.994 -6.784 -11.280 1.00 96.19 116 GLY A O 1
ATOM 872 N N . GLY A 1 117 ? -4.967 -5.765 -9.557 1.00 97.06 117 GLY A N 1
ATOM 873 C CA . GLY A 1 117 ? -3.620 -6.278 -9.834 1.00 97.06 117 GLY A CA 1
ATOM 874 C C . GLY A 1 117 ? -3.385 -7.685 -9.294 1.00 97.06 117 GLY A C 1
ATOM 875 O O . GLY A 1 117 ? -2.385 -8.309 -9.648 1.00 97.06 117 GLY A O 1
ATOM 876 N N . ASP A 1 118 ? -4.315 -8.164 -8.476 1.00 96.88 118 ASP A N 1
ATOM 877 C CA . ASP A 1 118 ? -4.354 -9.435 -7.764 1.00 96.88 118 ASP A CA 1
ATOM 878 C C . ASP A 1 118 ? -5.262 -10.478 -8.427 1.00 96.88 118 ASP A C 1
ATOM 880 O O . ASP A 1 118 ? -5.297 -11.621 -7.976 1.00 96.88 118 ASP A O 1
ATOM 884 N N . ARG A 1 119 ? -5.946 -10.142 -9.531 1.00 96.12 119 ARG A N 1
ATOM 885 C CA . ARG A 1 119 ? -6.734 -11.126 -10.289 1.00 96.12 119 ARG A CA 1
ATOM 886 C C . ARG A 1 119 ? -5.855 -12.295 -10.772 1.00 96.12 119 ARG A C 1
ATOM 888 O O . ARG A 1 119 ? -4.706 -12.055 -11.176 1.00 96.12 119 ARG A O 1
ATOM 895 N N . PRO A 1 120 ? -6.357 -13.545 -10.773 1.00 96.19 120 PRO A N 1
ATOM 896 C CA . PRO A 1 120 ? -5.547 -14.740 -11.022 1.00 96.19 120 PRO A CA 1
ATOM 897 C C . PRO A 1 120 ? -4.690 -14.685 -12.291 1.00 96.19 120 PRO A C 1
ATOM 899 O O . PRO A 1 120 ? -3.567 -15.184 -12.300 1.00 96.19 120 PRO A O 1
ATOM 902 N N . GLU A 1 121 ? -5.181 -14.032 -13.344 1.00 96.75 121 GLU A N 1
ATOM 903 C CA . GLU A 1 121 ? -4.535 -13.980 -14.655 1.00 96.75 121 GLU A CA 1
ATOM 904 C C . GLU A 1 121 ? -3.274 -13.110 -14.671 1.00 96.75 121 GLU A C 1
ATOM 906 O O . GLU A 1 121 ? -2.422 -13.303 -15.542 1.00 96.75 121 GLU A O 1
ATOM 911 N N . VAL A 1 122 ? -3.154 -12.138 -13.756 1.00 97.88 122 VAL A N 1
ATOM 912 C CA . VAL A 1 122 ? -2.049 -11.156 -13.727 1.00 97.88 122 VAL A CA 1
ATOM 913 C C . VAL A 1 122 ? -1.387 -11.001 -12.356 1.00 97.88 122 VAL A C 1
ATOM 915 O O . VAL A 1 122 ? -0.403 -10.269 -12.248 1.00 97.88 122 VAL A O 1
ATOM 918 N N . ALA A 1 123 ? -1.874 -11.687 -11.316 1.00 97.75 123 ALA A N 1
ATOM 919 C CA . ALA A 1 123 ? -1.381 -11.564 -9.941 1.00 97.75 123 ALA A CA 1
ATOM 920 C C . ALA A 1 123 ? 0.134 -11.772 -9.808 1.00 97.75 123 ALA A C 1
ATOM 922 O O . ALA A 1 123 ? 0.759 -11.214 -8.908 1.00 97.75 123 ALA A O 1
ATOM 923 N N . ASN A 1 124 ? 0.731 -12.558 -10.705 1.00 98.69 124 ASN A N 1
ATOM 924 C CA . ASN A 1 124 ? 2.146 -12.917 -10.655 1.00 98.69 124 ASN A CA 1
ATOM 925 C C . ASN A 1 124 ? 2.994 -12.262 -11.750 1.00 98.69 124 ASN A C 1
ATOM 927 O O . ASN A 1 124 ? 4.075 -12.745 -12.044 1.00 98.69 124 ASN A O 1
ATOM 931 N N . ARG A 1 125 ? 2.532 -11.183 -12.384 1.00 98.44 125 ARG A N 1
ATOM 932 C CA . ARG A 1 125 ? 3.353 -10.392 -13.317 1.00 98.44 125 ARG A CA 1
ATOM 933 C C . ARG A 1 125 ? 2.952 -8.931 -13.275 1.00 98.44 125 ARG A C 1
ATOM 935 O O . ARG A 1 125 ? 1.775 -8.643 -13.093 1.00 98.44 125 ARG A O 1
ATOM 942 N N . PHE A 1 126 ? 3.887 -8.011 -13.467 1.00 98.75 126 PHE A N 1
ATOM 943 C CA . PHE A 1 126 ? 3.537 -6.600 -13.624 1.00 98.75 126 PHE A CA 1
ATOM 944 C C . PHE A 1 126 ? 2.948 -6.338 -15.012 1.00 98.75 126 PHE A C 1
ATOM 946 O O . PHE A 1 126 ? 3.328 -6.965 -15.997 1.00 98.75 126 PHE A O 1
ATOM 953 N N . THR A 1 127 ? 1.966 -5.446 -15.064 1.00 98.75 127 THR A N 1
ATOM 954 C CA . THR A 1 127 ? 1.229 -5.059 -16.270 1.00 98.75 127 THR A CA 1
ATOM 955 C C . THR A 1 127 ? 1.207 -3.540 -16.401 1.00 98.75 127 THR A C 1
ATOM 957 O O . THR A 1 127 ? 1.453 -2.826 -15.424 1.00 98.75 127 THR A O 1
ATOM 960 N N . ALA A 1 128 ? 0.903 -3.024 -17.594 1.00 98.62 128 ALA A N 1
ATOM 961 C CA . ALA A 1 128 ? 0.819 -1.581 -17.816 1.00 98.62 128 ALA A CA 1
ATOM 962 C C . ALA A 1 128 ? -0.240 -0.936 -16.903 1.00 98.62 128 ALA A C 1
ATOM 964 O O . ALA A 1 128 ? -0.060 0.173 -16.402 1.00 98.62 128 ALA A O 1
ATOM 965 N N . GLU A 1 129 ? -1.312 -1.666 -16.605 1.00 98.62 129 GLU A N 1
ATOM 966 C CA . GLU A 1 129 ? -2.366 -1.264 -15.685 1.00 98.62 129 GLU A CA 1
ATOM 967 C C . GLU A 1 129 ? -1.856 -1.085 -14.252 1.00 98.62 129 GLU A C 1
ATOM 969 O O . GLU A 1 129 ? -2.330 -0.196 -13.550 1.00 98.62 129 GLU A O 1
ATOM 974 N N . ASP A 1 130 ? -0.870 -1.871 -13.811 1.00 98.75 130 ASP A N 1
ATOM 975 C CA . ASP A 1 130 ? -0.262 -1.687 -12.489 1.00 98.75 130 ASP A CA 1
ATOM 976 C C . ASP A 1 130 ? 0.556 -0.394 -12.426 1.00 98.75 130 ASP A C 1
ATOM 978 O O . ASP A 1 130 ? 0.513 0.315 -11.419 1.00 98.75 130 ASP A O 1
ATOM 982 N N . LEU A 1 131 ? 1.237 -0.042 -13.522 1.00 98.56 131 LEU A N 1
ATOM 983 C CA . LEU A 1 131 ? 1.990 1.210 -13.644 1.00 98.56 131 LEU A CA 1
ATOM 984 C C . LEU A 1 131 ? 1.066 2.435 -13.640 1.00 98.56 131 LEU A C 1
ATOM 986 O O . LEU A 1 131 ? 1.405 3.469 -13.063 1.00 98.56 131 LEU A O 1
ATOM 990 N N . VAL A 1 132 ? -0.113 2.335 -14.260 1.00 98.56 132 VAL A N 1
ATOM 991 C CA . VAL A 1 132 ? -1.147 3.381 -14.185 1.00 98.56 132 VAL A CA 1
ATOM 992 C C . VAL A 1 132 ? -1.770 3.416 -12.789 1.00 98.56 132 VAL A C 1
ATOM 994 O O . VAL A 1 132 ? -1.986 4.495 -12.240 1.00 98.56 132 VAL A O 1
ATOM 997 N N . ALA A 1 133 ? -2.021 2.258 -12.174 1.00 98.44 133 ALA A N 1
ATOM 998 C CA . ALA A 1 133 ? -2.600 2.184 -10.838 1.00 98.44 133 ALA A CA 1
ATOM 999 C C . ALA A 1 133 ? -1.723 2.908 -9.808 1.00 98.44 133 ALA A C 1
ATOM 1001 O O . ALA A 1 133 ? -2.234 3.752 -9.075 1.00 98.44 133 ALA A O 1
ATOM 1002 N N . VAL A 1 134 ? -0.407 2.675 -9.778 1.00 98.00 134 VAL A N 1
ATOM 1003 C CA . VAL A 1 134 ? 0.475 3.369 -8.818 1.00 98.00 134 VAL A CA 1
ATOM 1004 C C . VAL A 1 134 ? 0.536 4.888 -9.040 1.00 98.00 134 VAL A C 1
ATOM 1006 O O . VAL A 1 134 ? 0.630 5.633 -8.064 1.00 98.00 134 VAL A O 1
ATOM 1009 N N . GLN A 1 135 ? 0.357 5.368 -10.276 1.00 97.81 135 GLN A N 1
ATOM 1010 C CA . GLN A 1 135 ? 0.231 6.804 -10.575 1.00 97.81 135 GLN A CA 1
ATOM 1011 C C . GLN A 1 135 ? -1.014 7.435 -9.958 1.00 97.81 135 GLN A C 1
ATOM 1013 O O . GLN A 1 135 ? -0.977 8.600 -9.560 1.00 97.81 135 GLN A O 1
ATOM 1018 N N . THR A 1 136 ? -2.087 6.665 -9.761 1.00 97.94 136 THR A N 1
ATOM 1019 C CA . THR A 1 136 ? -3.255 7.145 -9.004 1.00 97.94 136 THR A CA 1
ATOM 1020 C C . THR A 1 136 ? -2.932 7.444 -7.534 1.00 97.94 136 THR A C 1
ATOM 1022 O O . THR A 1 136 ? -3.668 8.185 -6.887 1.00 97.94 136 THR A O 1
ATOM 1025 N N . LEU A 1 137 ? -1.807 6.929 -7.017 1.00 97.12 137 LEU A N 1
ATOM 1026 C CA . LEU A 1 137 ? -1.253 7.234 -5.694 1.00 97.12 137 LEU A CA 1
ATOM 1027 C C . LEU A 1 137 ? -0.101 8.252 -5.747 1.00 97.12 137 LEU A C 1
ATOM 1029 O O . LEU A 1 137 ? 0.744 8.270 -4.844 1.00 97.12 137 LEU A O 1
ATOM 1033 N N . SER A 1 138 ? -0.057 9.080 -6.793 1.00 95.31 138 SER A N 1
ATOM 1034 C CA . SER A 1 138 ? 0.888 10.192 -6.964 1.00 95.31 138 SER A CA 1
ATOM 1035 C C . SER A 1 138 ? 2.363 9.779 -7.028 1.00 95.31 138 SER A C 1
ATOM 1037 O O . SER A 1 138 ? 3.231 10.525 -6.576 1.00 95.31 138 SER A O 1
ATOM 1039 N N . VAL A 1 139 ? 2.660 8.594 -7.570 1.00 97.00 139 VAL A N 1
ATOM 1040 C CA . VAL A 1 139 ? 4.036 8.151 -7.852 1.00 97.00 139 VAL A CA 1
ATOM 1041 C C . VAL A 1 139 ? 4.159 7.605 -9.268 1.00 97.00 139 VAL A C 1
ATOM 1043 O O . VAL A 1 139 ? 3.244 6.956 -9.760 1.00 97.00 139 VAL A O 1
ATOM 1046 N N . THR A 1 140 ? 5.308 7.806 -9.906 1.00 98.00 140 THR A N 1
ATOM 1047 C CA . THR A 1 140 ? 5.552 7.332 -11.274 1.00 98.00 140 THR A CA 1
ATOM 1048 C C . THR A 1 140 ? 6.754 6.407 -11.283 1.00 98.00 140 THR A C 1
ATOM 1050 O O . THR A 1 140 ? 7.821 6.787 -10.812 1.00 98.00 140 THR A O 1
ATOM 1053 N N . VAL A 1 141 ? 6.582 5.202 -11.827 1.00 98.38 141 VAL A N 1
ATOM 1054 C CA . VAL A 1 141 ? 7.697 4.273 -12.051 1.00 98.38 141 VAL A CA 1
ATOM 1055 C C . VAL A 1 141 ? 8.588 4.839 -13.165 1.00 98.38 141 VAL A C 1
ATOM 1057 O O . VAL A 1 141 ? 8.051 5.204 -14.216 1.00 98.38 141 VAL A O 1
ATOM 1060 N N . PRO A 1 142 ? 9.918 4.916 -12.982 1.00 98.56 142 PRO A N 1
ATOM 1061 C CA . PRO A 1 142 ? 10.832 5.369 -14.028 1.00 98.56 142 PRO A CA 1
ATOM 1062 C C . PRO A 1 142 ? 10.666 4.559 -15.318 1.00 98.56 142 PRO A C 1
ATOM 1064 O O . PRO A 1 142 ? 10.537 3.339 -15.271 1.00 98.56 142 PRO A O 1
ATOM 1067 N N . ALA A 1 143 ? 10.691 5.222 -16.478 1.00 98.50 143 ALA A N 1
ATOM 1068 C CA . ALA A 1 143 ? 10.347 4.591 -17.757 1.00 98.50 143 ALA A CA 1
ATOM 1069 C C . ALA A 1 143 ? 11.222 3.369 -18.094 1.00 98.50 143 ALA A C 1
ATOM 1071 O O . ALA A 1 143 ? 10.705 2.357 -18.557 1.00 98.50 143 ALA A O 1
ATOM 1072 N N . ALA A 1 144 ? 12.527 3.431 -17.813 1.00 98.56 144 ALA A N 1
ATOM 1073 C CA . ALA A 1 144 ? 13.431 2.299 -18.022 1.00 98.56 144 ALA A CA 1
ATOM 1074 C C . ALA A 1 144 ? 13.048 1.089 -17.152 1.00 98.56 144 ALA A C 1
ATOM 1076 O O . ALA A 1 144 ? 12.995 -0.034 -17.645 1.00 98.56 144 ALA A O 1
ATOM 1077 N N . VAL A 1 145 ? 12.702 1.331 -15.883 1.00 98.75 145 VAL A N 1
ATOM 1078 C CA . VAL A 1 145 ? 12.244 0.285 -14.958 1.00 98.75 145 VAL A CA 1
ATOM 1079 C C . VAL A 1 145 ? 10.878 -0.250 -15.379 1.00 98.75 145 VAL A C 1
ATOM 1081 O O . VAL A 1 145 ? 10.651 -1.451 -15.332 1.00 98.75 145 VAL A O 1
ATOM 1084 N N . ALA A 1 146 ? 9.972 0.616 -15.835 1.00 98.81 146 ALA A N 1
ATOM 1085 C CA . ALA A 1 146 ? 8.678 0.209 -16.368 1.00 98.81 146 ALA A CA 1
ATOM 1086 C C . ALA A 1 146 ? 8.827 -0.750 -17.560 1.00 98.81 146 ALA A C 1
ATOM 1088 O O . ALA A 1 146 ? 8.168 -1.784 -17.578 1.00 98.81 146 ALA A O 1
ATOM 1089 N N . LEU A 1 147 ? 9.711 -0.452 -18.516 1.00 98.81 147 LEU A N 1
ATOM 1090 C CA . LEU A 1 147 ? 9.980 -1.344 -19.649 1.00 98.81 147 LEU A CA 1
ATOM 1091 C C . LEU A 1 147 ? 10.577 -2.683 -19.189 1.00 98.81 147 LEU A C 1
ATOM 1093 O O . LEU A 1 147 ? 10.127 -3.734 -19.634 1.00 98.81 147 LEU A O 1
ATOM 1097 N N . ASP A 1 148 ? 11.522 -2.671 -18.247 1.00 98.81 148 ASP A N 1
ATOM 1098 C CA . ASP A 1 148 ? 12.121 -3.903 -17.709 1.00 98.81 148 ASP A CA 1
ATOM 1099 C C . ASP A 1 148 ? 11.108 -4.748 -16.900 1.00 98.81 148 ASP A C 1
ATOM 1101 O O . ASP A 1 148 ? 11.094 -5.976 -16.969 1.00 98.81 148 ASP A O 1
ATOM 1105 N N . LEU A 1 149 ? 10.179 -4.106 -16.184 1.00 98.81 149 LEU A N 1
ATOM 1106 C CA . LEU A 1 149 ? 9.074 -4.790 -15.502 1.00 98.81 149 LEU A CA 1
ATOM 1107 C C . LEU A 1 149 ? 8.107 -5.479 -16.472 1.00 98.81 149 LEU A C 1
ATOM 1109 O O . LEU A 1 149 ? 7.556 -6.525 -16.126 1.00 98.81 149 LEU A O 1
ATOM 1113 N N . LEU A 1 150 ? 7.865 -4.882 -17.641 1.00 98.81 150 LEU A N 1
ATOM 1114 C CA . LEU A 1 150 ? 6.899 -5.379 -18.624 1.00 98.81 150 LEU A CA 1
ATOM 1115 C C . LEU A 1 150 ? 7.500 -6.421 -19.570 1.00 98.81 150 LEU A C 1
ATOM 1117 O O . LEU A 1 150 ? 6.822 -7.381 -19.933 1.00 98.81 150 LEU A O 1
ATOM 1121 N N . GLU A 1 151 ? 8.752 -6.227 -19.975 1.00 98.44 151 GLU A N 1
ATOM 1122 C CA . GLU A 1 151 ? 9.355 -6.937 -21.108 1.00 98.44 151 GLU A CA 1
ATOM 1123 C C . GLU A 1 151 ? 10.722 -7.552 -20.777 1.00 98.44 151 GLU A C 1
ATOM 1125 O O . GLU A 1 151 ? 11.247 -8.344 -21.560 1.00 98.44 151 GLU A O 1
ATOM 1130 N N . GLY A 1 152 ? 11.312 -7.203 -19.631 1.00 98.50 152 GLY A N 1
ATOM 1131 C CA . GLY A 1 152 ? 12.704 -7.502 -19.324 1.00 98.50 152 GLY A CA 1
ATOM 1132 C C . GLY A 1 152 ? 12.942 -8.501 -18.181 1.00 98.50 152 GLY A C 1
ATOM 1133 O O . GLY A 1 152 ? 12.013 -9.083 -17.601 1.00 98.50 152 GLY A O 1
ATOM 1134 N N . PRO A 1 153 ? 14.227 -8.755 -17.865 1.00 98.56 153 PRO A N 1
ATOM 1135 C CA . PRO A 1 153 ? 14.634 -9.682 -16.813 1.00 98.56 153 PRO A CA 1
ATOM 1136 C C . PRO A 1 153 ? 14.098 -9.331 -15.421 1.00 98.56 153 PRO A C 1
ATOM 1138 O O . PRO A 1 153 ? 13.864 -10.241 -14.620 1.00 98.56 153 PRO A O 1
ATOM 1141 N N . LEU A 1 154 ? 13.898 -8.045 -15.109 1.00 98.81 154 LEU A N 1
ATOM 1142 C CA . LEU A 1 154 ? 13.339 -7.620 -13.826 1.00 98.81 154 LEU A CA 1
ATOM 1143 C C . LEU A 1 154 ? 11.920 -8.168 -13.646 1.00 98.81 154 LEU A C 1
ATOM 1145 O O . LEU A 1 154 ? 11.624 -8.779 -12.615 1.00 98.81 154 LEU A O 1
ATOM 1149 N N . GLY A 1 155 ? 11.070 -8.019 -14.668 1.00 98.81 155 GLY A N 1
ATOM 1150 C CA . GLY A 1 155 ? 9.716 -8.570 -14.685 1.00 98.81 155 GLY A CA 1
ATOM 1151 C C . GLY A 1 155 ? 9.696 -10.089 -14.499 1.00 98.81 155 GLY A C 1
ATOM 1152 O O . GLY A 1 155 ? 8.921 -10.607 -13.691 1.00 98.81 155 GLY A O 1
ATOM 1153 N N . ALA A 1 156 ? 10.598 -10.810 -15.174 1.00 98.69 156 ALA A N 1
ATOM 1154 C CA . ALA A 1 156 ? 10.712 -12.265 -15.053 1.00 98.69 156 ALA A CA 1
ATOM 1155 C C . ALA A 1 156 ? 11.115 -12.714 -13.635 1.00 98.69 156 ALA A C 1
ATOM 1157 O O . ALA A 1 156 ? 10.518 -13.638 -13.077 1.00 98.69 156 ALA A O 1
ATOM 1158 N N . ARG A 1 157 ? 12.090 -12.035 -13.018 1.00 98.75 157 ARG A N 1
ATOM 1159 C CA . ARG A 1 157 ? 12.533 -12.324 -11.642 1.00 98.75 157 ARG A CA 1
ATOM 1160 C C . ARG A 1 157 ? 11.435 -12.041 -10.621 1.00 98.75 157 ARG A C 1
ATOM 1162 O O . ARG A 1 157 ? 11.171 -12.878 -9.758 1.00 98.75 157 ARG A O 1
ATOM 1169 N N . LEU A 1 158 ? 10.766 -10.894 -10.741 1.00 98.81 158 LEU A N 1
ATOM 1170 C CA . LEU A 1 158 ? 9.656 -10.531 -9.860 1.00 98.81 158 LEU A CA 1
ATOM 1171 C C . LEU A 1 158 ? 8.459 -11.461 -10.029 1.00 98.81 158 LEU A C 1
ATOM 1173 O O . LEU A 1 158 ? 7.808 -11.774 -9.040 1.00 98.81 158 LEU A O 1
ATOM 1177 N N . SER A 1 159 ? 8.195 -11.958 -11.238 1.00 98.81 159 SER A N 1
ATOM 1178 C CA . SER A 1 159 ? 7.169 -12.981 -11.459 1.00 98.81 159 SER A CA 1
ATOM 1179 C C . SER A 1 159 ? 7.441 -14.251 -10.649 1.00 98.81 159 SER A C 1
ATOM 1181 O O . SER A 1 159 ? 6.533 -14.772 -9.996 1.00 98.81 159 SER A O 1
ATOM 1183 N N . GLY A 1 160 ? 8.695 -14.715 -10.612 1.00 98.56 160 GLY A N 1
ATOM 1184 C CA . GLY A 1 160 ? 9.103 -15.849 -9.777 1.00 98.56 160 GLY A CA 1
ATOM 1185 C C . GLY A 1 160 ? 8.864 -15.605 -8.284 1.00 98.56 160 GLY A C 1
ATOM 1186 O O . GLY A 1 160 ? 8.288 -16.454 -7.607 1.00 98.56 160 GLY A O 1
ATOM 1187 N N . LEU A 1 161 ? 9.231 -14.422 -7.782 1.00 98.75 161 LEU A N 1
ATOM 1188 C CA . LEU A 1 161 ? 8.999 -14.047 -6.383 1.00 98.75 161 LEU A CA 1
ATOM 1189 C C . LEU A 1 161 ? 7.506 -13.917 -6.062 1.00 98.75 161 LEU A C 1
ATOM 1191 O O . LEU A 1 161 ? 7.055 -14.443 -5.051 1.00 98.75 161 LEU A O 1
ATOM 1195 N N . LEU A 1 162 ? 6.715 -13.294 -6.940 1.00 98.81 162 LEU A N 1
ATOM 1196 C CA . LEU A 1 162 ? 5.269 -13.162 -6.761 1.00 98.81 162 LEU A CA 1
ATOM 1197 C C . LEU A 1 162 ? 4.583 -14.531 -6.674 1.00 98.81 162 LEU A C 1
ATOM 1199 O O . LEU A 1 162 ? 3.710 -14.702 -5.828 1.00 98.81 162 LEU A O 1
ATOM 1203 N N . HIS A 1 163 ? 4.996 -15.529 -7.462 1.00 98.38 163 HIS A N 1
ATOM 1204 C CA . HIS A 1 163 ? 4.463 -16.894 -7.331 1.00 98.38 163 HIS A CA 1
ATOM 1205 C C . HIS A 1 163 ? 4.683 -17.499 -5.938 1.00 98.38 163 HIS A C 1
ATOM 1207 O O . HIS A 1 163 ? 3.858 -18.292 -5.491 1.00 98.38 163 HIS A O 1
ATOM 1213 N N . ALA A 1 164 ? 5.764 -17.121 -5.255 1.00 98.25 164 ALA A N 1
ATOM 1214 C CA . ALA A 1 164 ? 6.071 -17.576 -3.903 1.00 98.25 164 ALA A CA 1
ATOM 1215 C C . ALA A 1 164 ? 5.381 -16.744 -2.802 1.00 98.25 164 ALA A C 1
ATOM 1217 O O . ALA A 1 164 ? 5.444 -17.119 -1.634 1.00 98.25 164 ALA A O 1
ATOM 1218 N N . ILE A 1 165 ? 4.709 -15.637 -3.148 1.00 98.50 165 ILE A N 1
ATOM 1219 C CA . ILE A 1 165 ? 3.948 -14.812 -2.201 1.00 98.50 165 ILE A CA 1
ATOM 1220 C C . ILE A 1 165 ? 2.463 -15.196 -2.279 1.00 98.50 165 ILE A C 1
ATOM 1222 O O . ILE A 1 165 ? 1.852 -15.006 -3.342 1.00 98.50 165 ILE A O 1
ATOM 1226 N N . PRO A 1 166 ? 1.841 -15.649 -1.173 1.00 97.19 166 PRO A N 1
ATOM 1227 C CA . PRO A 1 166 ? 0.419 -15.978 -1.133 1.00 97.19 166 PRO A CA 1
ATOM 1228 C C . PRO A 1 166 ? -0.454 -14.833 -1.654 1.00 97.19 166 PRO A C 1
ATOM 1230 O O . PRO A 1 166 ? -0.301 -13.687 -1.243 1.00 97.19 166 PRO A O 1
ATOM 1233 N N . ARG A 1 167 ? -1.368 -15.140 -2.578 1.00 93.69 167 ARG A N 1
ATOM 1234 C CA . ARG A 1 167 ? -2.274 -14.153 -3.192 1.00 93.69 167 ARG A CA 1
ATOM 1235 C C . ARG A 1 167 ? -3.537 -13.916 -2.362 1.00 93.69 167 ARG A C 1
ATOM 1237 O O . ARG A 1 167 ? -3.967 -12.778 -2.227 1.00 93.69 167 ARG A O 1
ATOM 1244 N N . ASP A 1 168 ? -4.108 -14.986 -1.811 1.00 90.06 168 ASP A N 1
ATOM 1245 C CA . ASP A 1 168 ? -5.491 -15.006 -1.314 1.00 90.06 168 ASP A CA 1
ATO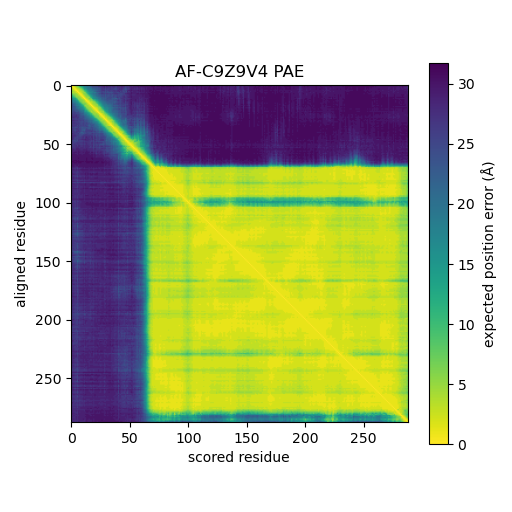M 1246 C C . ASP A 1 168 ? -5.587 -15.069 0.223 1.00 90.06 168 ASP A C 1
ATOM 1248 O O . ASP A 1 168 ? -6.526 -15.658 0.759 1.00 90.06 168 ASP A O 1
ATOM 1252 N N . ILE A 1 169 ? -4.635 -14.458 0.934 1.00 96.75 169 ILE A N 1
ATOM 1253 C CA . ILE A 1 169 ? -4.601 -14.399 2.403 1.00 96.75 169 ILE A CA 1
ATOM 1254 C C . ILE A 1 169 ? -4.589 -12.947 2.885 1.00 96.75 169 ILE A C 1
ATOM 1256 O O . ILE A 1 169 ? -3.901 -12.103 2.305 1.00 96.75 169 ILE A O 1
ATOM 1260 N N . ASP A 1 170 ? -5.349 -12.653 3.939 1.00 98.19 170 ASP A N 1
ATOM 1261 C CA . ASP A 1 170 ? -5.261 -11.360 4.611 1.00 98.19 170 ASP A CA 1
ATOM 1262 C C . ASP A 1 170 ? -4.028 -11.326 5.518 1.00 98.19 170 ASP A C 1
ATOM 1264 O O . ASP A 1 170 ? -3.673 -12.325 6.140 1.00 98.19 170 ASP A O 1
ATOM 1268 N N . MET A 1 171 ? -3.382 -10.162 5.640 1.00 98.31 171 MET A N 1
ATOM 1269 C CA . MET A 1 171 ? -2.210 -9.997 6.511 1.00 98.31 171 MET A CA 1
ATOM 1270 C C . MET A 1 171 ? -2.477 -10.488 7.938 1.00 98.31 171 MET A C 1
ATOM 1272 O O . MET A 1 171 ? -1.581 -11.043 8.563 1.00 98.31 171 MET A O 1
ATOM 1276 N N . VAL A 1 172 ? -3.691 -10.288 8.458 1.00 97.81 172 VAL A N 1
ATOM 1277 C CA . VAL A 1 172 ? -4.040 -10.723 9.815 1.00 97.81 172 VAL A CA 1
ATOM 1278 C C . VAL A 1 172 ? -4.002 -12.245 9.963 1.00 97.81 172 VAL A C 1
ATOM 1280 O O . VAL A 1 172 ? -3.680 -12.725 11.040 1.00 97.81 172 VAL A O 1
ATOM 1283 N N . ASP A 1 173 ? -4.264 -12.998 8.895 1.00 98.06 173 ASP A N 1
ATOM 1284 C CA . ASP A 1 173 ? -4.334 -14.462 8.915 1.00 98.06 173 ASP A CA 1
ATOM 1285 C C . ASP A 1 173 ? -3.017 -15.120 8.496 1.00 98.06 173 ASP A C 1
ATOM 1287 O O . ASP A 1 173 ? -2.805 -16.299 8.771 1.00 98.06 173 ASP A O 1
ATOM 1291 N N . ALA A 1 174 ? -2.122 -14.370 7.851 1.00 97.56 174 ALA A N 1
ATOM 1292 C CA . ALA A 1 174 ? -0.822 -14.867 7.430 1.00 97.56 174 ALA A CA 1
ATOM 1293 C C . ALA A 1 174 ? 0.094 -15.189 8.618 1.00 97.56 174 ALA A C 1
ATOM 1295 O O . ALA A 1 174 ? 0.083 -14.504 9.646 1.00 97.56 174 ALA A O 1
ATOM 1296 N N . ASP A 1 175 ? 0.948 -16.194 8.443 1.00 97.69 175 ASP A N 1
ATOM 1297 C CA . ASP A 1 175 ? 2.078 -16.418 9.337 1.00 97.69 175 ASP A CA 1
ATOM 1298 C C . ASP A 1 175 ? 3.090 -15.266 9.208 1.00 97.69 175 ASP A C 1
ATOM 1300 O O . ASP A 1 175 ? 3.217 -14.620 8.164 1.00 97.69 175 ASP A O 1
ATOM 1304 N N . ALA A 1 176 ? 3.794 -14.957 10.300 1.00 96.81 176 ALA A N 1
ATOM 1305 C CA . ALA A 1 176 ? 4.696 -13.803 10.343 1.00 96.81 176 ALA A CA 1
ATOM 1306 C C . ALA A 1 176 ? 5.881 -13.934 9.368 1.00 96.81 176 ALA A C 1
ATOM 1308 O O . ALA A 1 176 ? 6.403 -12.924 8.901 1.00 96.81 176 ALA A O 1
ATOM 1309 N N . ASP A 1 177 ? 6.295 -15.162 9.049 1.00 97.38 177 ASP A N 1
ATOM 1310 C CA . ASP A 1 177 ? 7.380 -15.470 8.112 1.00 97.38 177 ASP A CA 1
ATOM 1311 C C . ASP A 1 177 ? 7.063 -15.049 6.669 1.00 97.38 177 ASP A C 1
ATOM 1313 O O . ASP A 1 177 ? 7.978 -14.707 5.923 1.00 97.38 177 ASP A O 1
ATOM 1317 N N . VAL A 1 178 ? 5.783 -14.975 6.293 1.00 97.69 178 VAL A N 1
ATOM 1318 C CA . VAL A 1 178 ? 5.329 -14.514 4.971 1.00 97.69 178 VAL A CA 1
ATOM 1319 C C . VAL A 1 178 ? 5.702 -13.049 4.711 1.00 97.69 178 VAL A C 1
ATOM 1321 O O . VAL A 1 178 ? 5.907 -12.658 3.562 1.00 97.69 178 VAL A O 1
ATOM 1324 N N . VAL A 1 179 ? 5.794 -12.238 5.769 1.00 97.12 179 VAL A N 1
ATOM 1325 C CA . VAL A 1 179 ? 6.088 -10.793 5.702 1.00 97.12 179 VAL A CA 1
ATOM 1326 C C . VAL A 1 179 ? 7.362 -10.402 6.459 1.00 97.12 179 VAL A C 1
ATOM 1328 O O . VAL A 1 179 ? 7.634 -9.213 6.643 1.00 97.12 179 VAL A O 1
ATOM 1331 N N . ALA A 1 180 ? 8.133 -11.389 6.918 1.00 97.25 180 ALA A N 1
ATOM 1332 C CA . ALA A 1 180 ? 9.399 -11.179 7.604 1.00 97.25 180 ALA A CA 1
ATOM 1333 C C . ALA A 1 180 ? 10.537 -10.851 6.629 1.00 97.25 180 ALA A C 1
ATOM 1335 O O . ALA A 1 180 ? 10.452 -11.106 5.424 1.00 97.25 180 ALA A O 1
ATOM 1336 N N . ASP A 1 181 ? 11.632 -10.327 7.173 1.00 96.38 181 ASP A N 1
ATOM 1337 C CA . ASP A 1 181 ? 12.876 -10.114 6.436 1.00 96.38 181 ASP A CA 1
ATOM 1338 C C . ASP A 1 181 ? 13.372 -11.454 5.850 1.00 96.38 181 ASP A C 1
ATOM 1340 O O . ASP A 1 181 ? 13.332 -12.498 6.506 1.00 96.38 181 ASP A O 1
ATOM 1344 N N . GLY A 1 182 ? 13.818 -11.440 4.596 1.00 97.06 182 GLY A N 1
ATOM 1345 C CA . GLY A 1 182 ? 14.220 -12.624 3.836 1.00 97.06 182 GLY A CA 1
ATOM 1346 C C . GLY A 1 182 ? 13.071 -13.415 3.200 1.00 97.06 182 GLY A C 1
ATOM 1347 O O . GLY A 1 182 ? 13.345 -14.309 2.397 1.00 97.06 182 GLY A O 1
ATOM 1348 N N . SER A 1 183 ? 11.805 -13.095 3.494 1.00 98.38 183 SER A N 1
ATOM 1349 C CA . SER A 1 183 ? 10.645 -13.690 2.813 1.00 98.38 183 SER A CA 1
ATOM 1350 C C . SER A 1 183 ? 10.632 -13.364 1.310 1.00 98.38 183 SER A C 1
ATOM 1352 O O . SER A 1 183 ? 11.251 -12.385 0.882 1.00 98.38 183 SER A O 1
ATOM 1354 N N . PRO A 1 184 ? 9.886 -14.111 0.475 1.00 98.69 184 PRO A N 1
ATOM 1355 C CA . PRO A 1 184 ? 9.707 -13.744 -0.930 1.00 98.69 184 PRO A CA 1
ATOM 1356 C C . PRO A 1 184 ? 9.150 -12.325 -1.130 1.00 98.69 184 PRO A C 1
ATOM 1358 O O . PRO A 1 184 ? 9.503 -11.663 -2.107 1.00 98.69 184 PRO A O 1
ATOM 1361 N N . ALA A 1 185 ? 8.316 -11.837 -0.203 1.00 98.62 185 ALA A N 1
ATOM 1362 C CA . ALA A 1 185 ? 7.787 -10.475 -0.233 1.00 98.62 185 ALA A CA 1
ATOM 1363 C C . ALA A 1 185 ? 8.878 -9.428 0.021 1.00 98.62 185 ALA A C 1
ATOM 1365 O O . ALA A 1 185 ? 8.958 -8.445 -0.718 1.00 98.62 185 ALA A O 1
ATOM 1366 N N . ASP A 1 186 ? 9.738 -9.656 1.016 1.00 98.56 186 ASP A N 1
ATOM 1367 C CA . ASP A 1 186 ? 10.880 -8.786 1.310 1.00 98.56 186 ASP A CA 1
ATOM 1368 C C . ASP A 1 186 ? 11.890 -8.784 0.154 1.00 98.56 186 ASP A C 1
ATOM 1370 O O . ASP A 1 186 ? 12.277 -7.724 -0.330 1.00 98.56 186 ASP A O 1
ATOM 1374 N N . GLN A 1 187 ? 12.221 -9.956 -0.396 1.00 98.81 187 GLN A N 1
ATOM 1375 C CA . GLN A 1 187 ? 13.109 -10.069 -1.560 1.00 98.81 187 GLN A CA 1
ATOM 1376 C C . GLN A 1 187 ? 12.558 -9.333 -2.791 1.00 98.81 187 GLN A C 1
ATOM 1378 O O . GLN A 1 187 ? 13.311 -8.681 -3.515 1.00 98.81 187 GLN A O 1
ATOM 1383 N N . ALA A 1 188 ? 11.246 -9.416 -3.043 1.00 98.81 188 ALA A N 1
ATOM 1384 C CA . ALA A 1 188 ? 10.610 -8.687 -4.141 1.00 98.81 188 ALA A CA 1
ATOM 1385 C C . ALA A 1 188 ? 10.658 -7.173 -3.918 1.00 98.81 188 ALA A C 1
ATOM 1387 O O . ALA A 1 188 ? 10.869 -6.413 -4.864 1.00 98.81 188 ALA A O 1
ATOM 1388 N N . TRP A 1 189 ? 10.478 -6.739 -2.671 1.00 98.75 189 TRP A N 1
ATOM 1389 C CA . TRP A 1 189 ? 10.533 -5.332 -2.306 1.00 98.75 189 TRP A CA 1
ATOM 1390 C C . TRP A 1 189 ? 11.947 -4.769 -2.439 1.00 98.75 189 TRP A C 1
ATOM 1392 O O . TRP A 1 189 ? 12.102 -3.733 -3.077 1.00 98.75 189 TRP A O 1
ATOM 1402 N N . GLN A 1 190 ? 12.965 -5.480 -1.946 1.00 98.69 190 GLN A N 1
ATOM 1403 C CA . GLN A 1 190 ? 14.379 -5.115 -2.099 1.00 98.69 190 GLN A CA 1
ATOM 1404 C C . GLN A 1 190 ? 14.776 -5.037 -3.575 1.00 98.69 190 GLN A C 1
ATOM 1406 O O . GLN A 1 190 ? 15.336 -4.039 -4.015 1.00 98.69 190 GLN A O 1
ATOM 1411 N N . LEU A 1 191 ? 14.392 -6.038 -4.378 1.00 98.75 191 LEU A N 1
ATOM 1412 C CA . LEU A 1 191 ? 14.686 -6.047 -5.812 1.00 98.75 191 LEU A CA 1
ATOM 1413 C C . LEU A 1 191 ? 14.093 -4.832 -6.545 1.00 98.75 191 LEU A C 1
ATOM 1415 O O . LEU A 1 191 ? 14.708 -4.333 -7.488 1.00 98.75 191 LEU A O 1
ATOM 1419 N N . LEU A 1 192 ? 12.907 -4.373 -6.135 1.00 98.81 192 LEU A N 1
ATOM 1420 C CA . LEU A 1 192 ? 12.290 -3.149 -6.648 1.00 98.81 192 LEU A CA 1
ATOM 1421 C C . LEU A 1 192 ? 12.960 -1.889 -6.088 1.00 98.81 192 LEU A C 1
ATOM 1423 O O . LEU A 1 192 ? 13.202 -0.959 -6.849 1.00 98.81 192 LEU A O 1
ATOM 1427 N N . GLU A 1 193 ? 13.241 -1.836 -4.785 1.00 98.44 193 GLU A N 1
ATOM 1428 C CA . GLU A 1 193 ? 13.863 -0.682 -4.126 1.00 98.44 193 GLU A CA 1
ATOM 1429 C C . GLU A 1 193 ? 15.250 -0.376 -4.702 1.00 98.44 193 GLU A C 1
ATOM 1431 O O . GLU A 1 193 ? 15.562 0.796 -4.918 1.00 98.44 193 GLU A O 1
ATOM 1436 N N . ASP A 1 194 ? 16.028 -1.416 -5.014 1.00 98.38 194 ASP A N 1
ATOM 1437 C CA . ASP A 1 194 ? 17.373 -1.325 -5.590 1.00 98.38 194 ASP A CA 1
ATOM 1438 C C . ASP A 1 194 ? 17.385 -0.793 -7.035 1.00 98.38 194 ASP A C 1
ATOM 1440 O O . ASP A 1 194 ? 18.450 -0.486 -7.579 1.00 98.38 194 ASP A O 1
ATOM 1444 N N . GLN A 1 195 ? 16.221 -0.677 -7.685 1.00 98.62 195 GLN A N 1
ATOM 1445 C CA . GLN A 1 195 ? 16.145 -0.098 -9.021 1.00 98.62 195 GLN A CA 1
ATOM 1446 C C . GLN A 1 195 ? 16.350 1.424 -8.981 1.00 98.62 195 GLN A C 1
ATOM 1448 O O . GLN A 1 195 ? 15.815 2.100 -8.093 1.00 98.62 195 GLN A O 1
ATOM 1453 N N . PRO A 1 196 ? 17.049 1.999 -9.981 1.00 97.94 196 PRO A N 1
ATOM 1454 C CA . PRO A 1 196 ? 17.254 3.439 -10.070 1.00 97.94 196 PRO A CA 1
ATOM 1455 C C . PRO A 1 196 ? 15.939 4.216 -9.961 1.00 97.94 196 PRO A C 1
ATOM 1457 O O . PRO A 1 196 ? 14.981 3.932 -10.679 1.00 97.94 196 PRO A O 1
ATOM 1460 N N . ASP A 1 197 ? 15.907 5.192 -9.052 1.00 97.62 197 ASP A N 1
ATOM 1461 C CA . ASP A 1 197 ? 14.795 6.123 -8.818 1.00 97.62 197 ASP A CA 1
ATOM 1462 C C . ASP A 1 197 ? 13.442 5.495 -8.417 1.00 97.62 197 ASP A C 1
ATOM 1464 O O . ASP A 1 197 ? 12.428 6.194 -8.371 1.00 97.62 197 ASP A O 1
ATOM 1468 N N . VAL A 1 198 ? 13.398 4.203 -8.067 1.00 98.19 198 VAL A N 1
ATOM 1469 C CA . VAL A 1 198 ? 12.186 3.558 -7.529 1.00 98.19 198 VAL A CA 1
ATOM 1470 C C . VAL A 1 198 ? 12.047 3.851 -6.035 1.00 98.19 198 VAL A C 1
ATOM 1472 O O . VAL A 1 198 ? 11.080 4.483 -5.597 1.00 98.19 198 VAL A O 1
ATOM 1475 N N . GLY A 1 199 ? 13.026 3.414 -5.239 1.00 97.75 199 GLY A N 1
ATOM 1476 C CA . GLY A 1 199 ? 13.018 3.561 -3.785 1.00 97.75 199 GLY A CA 1
ATOM 1477 C C . GLY A 1 199 ? 11.832 2.882 -3.074 1.00 97.75 199 GLY A C 1
ATOM 1478 O O . GLY A 1 199 ? 10.901 2.344 -3.681 1.00 97.75 199 GLY A O 1
ATOM 1479 N N . TRP A 1 200 ? 11.836 2.942 -1.740 1.00 97.19 200 TRP A N 1
ATOM 1480 C CA . TRP A 1 200 ? 10.886 2.200 -0.900 1.00 97.19 200 TRP A CA 1
ATOM 1481 C C . TRP A 1 200 ? 9.395 2.479 -1.158 1.00 97.19 200 TRP A C 1
ATOM 1483 O O . TRP A 1 200 ? 8.573 1.571 -1.020 1.00 97.19 200 TRP A O 1
ATOM 1493 N N . VAL A 1 201 ? 9.024 3.723 -1.500 1.00 97.81 201 VAL A N 1
ATOM 1494 C CA . VAL A 1 201 ? 7.610 4.118 -1.672 1.00 97.81 201 VAL A CA 1
ATOM 1495 C C . VAL A 1 201 ? 7.019 3.482 -2.927 1.00 97.81 201 VAL A C 1
ATOM 1497 O O . VAL A 1 201 ? 5.904 2.961 -2.887 1.00 97.81 201 VAL A O 1
ATOM 1500 N N . ILE A 1 202 ? 7.743 3.536 -4.049 1.00 98.69 202 ILE A N 1
ATOM 1501 C CA . ILE A 1 202 ? 7.262 2.984 -5.320 1.00 98.69 202 ILE A CA 1
ATOM 1502 C C . ILE A 1 202 ? 7.277 1.458 -5.247 1.00 98.69 202 ILE A C 1
ATOM 1504 O O . ILE A 1 202 ? 6.275 0.835 -5.599 1.00 98.69 202 ILE A O 1
ATOM 1508 N N . ALA A 1 203 ? 8.347 0.867 -4.700 1.00 98.69 203 ALA A N 1
ATOM 1509 C CA . ALA A 1 203 ? 8.442 -0.573 -4.468 1.00 98.69 203 ALA A CA 1
ATOM 1510 C C . ALA A 1 203 ? 7.257 -1.100 -3.637 1.00 98.69 203 ALA A C 1
ATOM 1512 O O . ALA A 1 203 ? 6.571 -2.040 -4.042 1.00 98.69 203 ALA A O 1
ATOM 1513 N N . GLY A 1 204 ? 6.949 -0.439 -2.514 1.00 98.38 204 GLY A N 1
ATOM 1514 C CA . GLY A 1 204 ? 5.821 -0.806 -1.657 1.00 98.38 204 GLY A CA 1
ATOM 1515 C C . GLY A 1 204 ? 4.467 -0.694 -2.363 1.00 98.38 204 GLY A C 1
ATOM 1516 O O . GLY A 1 204 ? 3.654 -1.611 -2.278 1.00 98.38 204 GLY A O 1
ATOM 1517 N N . LYS A 1 205 ? 4.225 0.389 -3.117 1.00 98.62 205 LYS A N 1
ATOM 1518 C CA . LYS A 1 205 ? 2.965 0.585 -3.860 1.00 98.62 205 LYS A CA 1
ATOM 1519 C C . LYS A 1 205 ? 2.779 -0.438 -4.986 1.00 98.62 205 LYS A C 1
ATOM 1521 O O . LYS A 1 205 ? 1.660 -0.903 -5.194 1.00 98.62 205 LYS A O 1
ATOM 1526 N N . LEU A 1 206 ? 3.850 -0.827 -5.678 1.00 98.81 206 LEU A N 1
ATOM 1527 C CA . LEU A 1 206 ? 3.808 -1.888 -6.689 1.00 98.81 206 LEU A CA 1
ATOM 1528 C C . LEU A 1 206 ? 3.417 -3.240 -6.077 1.00 98.81 206 LEU A C 1
ATOM 1530 O O . LEU A 1 206 ? 2.575 -3.946 -6.631 1.00 98.81 206 LEU A O 1
ATOM 1534 N N . LEU A 1 207 ? 3.972 -3.589 -4.916 1.00 98.75 207 LEU A N 1
ATOM 1535 C CA . LEU A 1 207 ? 3.628 -4.840 -4.241 1.00 98.75 207 LEU A CA 1
ATOM 1536 C C . LEU A 1 207 ? 2.240 -4.818 -3.602 1.00 98.75 207 LEU A C 1
ATOM 1538 O O . LEU A 1 207 ? 1.513 -5.801 -3.728 1.00 98.75 207 LEU A O 1
ATOM 1542 N N . ALA A 1 208 ? 1.827 -3.701 -3.001 1.00 98.50 208 ALA A N 1
ATOM 1543 C CA . ALA A 1 208 ? 0.471 -3.533 -2.479 1.00 98.50 208 ALA A CA 1
ATOM 1544 C C . ALA A 1 208 ? -0.582 -3.699 -3.585 1.00 98.50 208 ALA A C 1
ATOM 1546 O O . ALA A 1 208 ? -1.630 -4.294 -3.368 1.00 98.50 208 ALA A O 1
ATOM 1547 N N . ARG A 1 209 ? -0.280 -3.259 -4.813 1.00 98.31 209 ARG A N 1
ATOM 1548 C CA . ARG A 1 209 ? -1.142 -3.496 -5.977 1.00 98.31 209 ARG A CA 1
ATOM 1549 C C . ARG A 1 209 ? -1.276 -4.986 -6.318 1.00 98.31 209 ARG A C 1
ATOM 1551 O O . ARG A 1 209 ? -2.329 -5.407 -6.789 1.00 98.31 209 ARG A O 1
ATOM 1558 N N . LYS A 1 210 ? -0.221 -5.779 -6.111 1.00 98.62 210 LYS A N 1
ATOM 1559 C CA . LYS A 1 210 ? -0.210 -7.223 -6.396 1.00 98.62 210 LYS A CA 1
ATOM 1560 C C . LYS A 1 210 ? -0.762 -8.075 -5.272 1.00 98.62 210 LYS A C 1
ATOM 1562 O O . LYS A 1 210 ? -1.269 -9.163 -5.537 1.00 98.62 210 LYS A O 1
ATOM 1567 N N . ARG A 1 211 ? -0.635 -7.618 -4.034 1.00 98.62 211 ARG A N 1
ATOM 1568 C CA . ARG A 1 211 ? -1.035 -8.344 -2.831 1.00 98.62 211 ARG A CA 1
ATOM 1569 C C . ARG A 1 211 ? -1.818 -7.421 -1.892 1.00 98.62 211 ARG A C 1
ATOM 1571 O O . ARG A 1 211 ? -1.401 -7.251 -0.754 1.00 98.62 211 ARG A O 1
ATOM 1578 N N . PRO A 1 212 ? -2.947 -6.841 -2.332 1.00 97.88 212 PRO A N 1
ATOM 1579 C CA . PRO A 1 212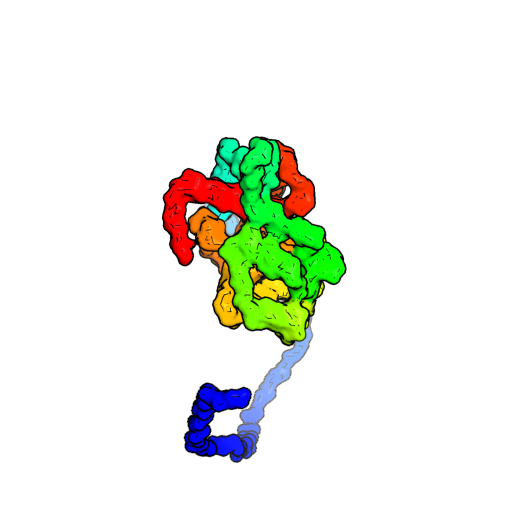 ? -3.679 -5.817 -1.577 1.00 97.88 212 PRO A CA 1
ATOM 1580 C C . PRO A 1 212 ? -4.147 -6.290 -0.199 1.00 97.88 212 PRO A C 1
ATOM 1582 O O . PRO A 1 212 ? -4.201 -5.517 0.752 1.00 97.88 212 PRO A O 1
ATOM 1585 N N . ARG A 1 213 ? -4.440 -7.586 -0.071 1.00 98.12 213 ARG A N 1
ATOM 1586 C CA . ARG A 1 213 ? -4.856 -8.226 1.182 1.00 98.12 213 ARG A CA 1
ATOM 1587 C C . ARG A 1 213 ? -3.704 -8.468 2.165 1.00 98.12 213 ARG A C 1
ATOM 1589 O O . ARG A 1 213 ? -3.933 -8.519 3.372 1.00 98.12 213 ARG A O 1
ATOM 1596 N N . LEU A 1 214 ? -2.469 -8.565 1.669 1.00 98.62 214 LEU A N 1
ATOM 1597 C CA . LEU A 1 214 ? -1.301 -9.009 2.435 1.00 98.62 214 LEU A CA 1
ATOM 1598 C C . LEU A 1 214 ? -0.227 -7.928 2.617 1.00 98.62 214 LEU A C 1
ATOM 1600 O O . LEU A 1 214 ? 0.416 -7.900 3.658 1.00 98.62 214 LEU A O 1
ATOM 1604 N N . LEU A 1 215 ? -0.007 -7.048 1.638 1.00 98.56 215 LEU A N 1
ATOM 1605 C CA . LEU A 1 215 ? 1.059 -6.045 1.647 1.00 98.56 215 LEU A CA 1
ATOM 1606 C C . LEU A 1 215 ? 0.457 -4.629 1.634 1.00 98.56 215 LEU A C 1
ATOM 1608 O O . LEU A 1 215 ? -0.305 -4.295 0.727 1.00 98.56 215 LEU A O 1
ATOM 1612 N N . PRO A 1 216 ? 0.782 -3.776 2.623 1.00 97.88 216 PRO A N 1
ATOM 1613 C CA . PRO A 1 216 ? 0.140 -2.483 2.792 1.00 97.88 216 PRO A CA 1
ATOM 1614 C C . PRO A 1 216 ? 0.764 -1.425 1.881 1.00 97.88 216 PRO A C 1
ATOM 1616 O O . PRO A 1 216 ? 1.958 -1.458 1.573 1.00 97.88 216 PRO A O 1
ATOM 1619 N N . VAL A 1 217 ? -0.021 -0.400 1.550 1.00 98.06 217 VAL A N 1
ATOM 1620 C CA . VAL A 1 217 ? 0.552 0.871 1.099 1.00 98.06 217 VAL A CA 1
ATOM 1621 C C . VAL A 1 217 ? 1.254 1.525 2.291 1.00 98.06 217 VAL A C 1
ATOM 1623 O O . VAL A 1 217 ? 0.671 1.713 3.355 1.00 98.06 217 VAL A O 1
ATOM 1626 N N . TYR A 1 218 ? 2.530 1.856 2.111 1.00 95.94 218 TYR A N 1
ATOM 1627 C CA . TYR A 1 218 ? 3.331 2.583 3.087 1.00 95.94 218 TYR A CA 1
ATOM 1628 C C . TYR A 1 218 ? 4.092 3.683 2.356 1.00 95.94 218 TYR A C 1
ATOM 1630 O O . TYR A 1 218 ? 4.981 3.407 1.550 1.00 95.94 218 TYR A O 1
ATOM 1638 N N . ASP A 1 219 ? 3.713 4.936 2.598 1.00 94.31 219 ASP A N 1
ATOM 1639 C CA . ASP A 1 219 ? 4.328 6.106 1.977 1.00 94.31 219 ASP A CA 1
ATOM 1640 C C . ASP A 1 219 ? 4.815 7.120 3.018 1.00 94.31 219 ASP A C 1
ATOM 1642 O O . ASP A 1 219 ? 4.807 6.865 4.224 1.00 94.31 219 ASP A O 1
ATOM 1646 N N . LYS A 1 220 ? 5.298 8.278 2.560 1.00 93.69 220 LYS A N 1
ATOM 1647 C CA . LYS A 1 220 ? 5.849 9.314 3.443 1.00 93.69 220 LYS A CA 1
ATOM 1648 C C . LYS A 1 220 ? 4.825 9.844 4.454 1.00 93.69 220 LYS A C 1
ATOM 1650 O O . LYS A 1 220 ? 5.216 10.143 5.581 1.00 93.69 220 LYS A O 1
ATOM 1655 N N . VAL A 1 221 ? 3.544 9.925 4.090 1.00 93.12 221 VAL A N 1
ATOM 1656 C CA . VAL A 1 221 ? 2.465 10.390 4.977 1.00 93.12 221 VAL A CA 1
ATOM 1657 C C . VAL A 1 221 ? 2.157 9.318 6.016 1.00 93.12 221 VAL A C 1
ATOM 1659 O O . VAL A 1 221 ? 2.159 9.613 7.210 1.00 93.12 221 VAL A O 1
ATOM 1662 N N . VAL A 1 222 ? 1.990 8.062 5.590 1.00 94.50 222 VAL A N 1
ATOM 1663 C CA . VAL A 1 222 ? 1.741 6.936 6.509 1.00 94.50 222 VAL A CA 1
ATOM 1664 C C . VAL A 1 222 ? 2.918 6.740 7.463 1.00 94.50 222 VAL A C 1
ATOM 1666 O O . VAL A 1 222 ? 2.727 6.558 8.664 1.00 94.50 222 VAL A O 1
ATOM 1669 N N . ARG A 1 223 ? 4.154 6.851 6.967 1.00 94.75 223 ARG A N 1
ATOM 1670 C CA . ARG A 1 223 ? 5.366 6.827 7.794 1.00 94.75 223 ARG A CA 1
ATOM 1671 C C . ARG A 1 223 ? 5.420 7.982 8.786 1.00 94.75 223 ARG A C 1
ATOM 1673 O O . ARG A 1 223 ? 5.917 7.791 9.892 1.00 94.75 223 ARG A O 1
ATOM 1680 N N . CYS A 1 224 ? 4.951 9.167 8.410 1.00 93.69 224 CYS A N 1
ATOM 1681 C CA . CYS A 1 224 ? 4.883 10.305 9.322 1.00 93.69 224 CYS A CA 1
ATOM 1682 C C . CYS A 1 224 ? 3.870 10.047 10.449 1.00 93.69 224 CYS A C 1
ATOM 1684 O O . CYS A 1 224 ? 4.192 10.250 11.618 1.00 93.69 224 CYS A O 1
ATOM 1686 N N . ALA A 1 225 ? 2.695 9.509 10.110 1.00 94.06 225 ALA A N 1
ATOM 1687 C CA . ALA A 1 225 ? 1.632 9.213 11.067 1.00 94.06 225 ALA A CA 1
ATOM 1688 C C . ALA A 1 225 ? 1.979 8.048 12.015 1.00 94.06 225 ALA A C 1
ATOM 1690 O O . ALA A 1 225 ? 1.811 8.147 13.232 1.00 94.06 225 ALA A O 1
ATOM 1691 N N . LEU A 1 226 ? 2.480 6.937 11.467 1.00 94.31 226 LEU A N 1
ATOM 1692 C CA . LEU A 1 226 ? 2.665 5.672 12.191 1.00 94.31 226 LEU A CA 1
ATOM 1693 C C . LEU A 1 226 ? 4.115 5.407 12.617 1.00 94.31 226 LEU A C 1
ATOM 1695 O O . LEU A 1 226 ? 4.378 4.496 13.402 1.00 94.31 226 LEU A O 1
ATOM 1699 N N . GLY A 1 227 ? 5.060 6.213 12.136 1.00 92.69 227 GLY A N 1
ATOM 1700 C CA . GLY A 1 227 ? 6.486 6.054 12.394 1.00 92.69 227 GLY A CA 1
ATOM 1701 C C . GLY A 1 227 ? 7.159 5.008 11.501 1.00 92.69 227 GLY A C 1
ATOM 1702 O O . GLY A 1 227 ? 6.586 4.498 10.537 1.00 92.69 227 GLY A O 1
ATOM 1703 N N . ARG A 1 228 ? 8.420 4.701 11.831 1.00 93.62 228 ARG A N 1
ATOM 1704 C CA . ARG A 1 228 ? 9.257 3.676 11.182 1.00 93.62 228 ARG A CA 1
ATOM 1705 C C . ARG A 1 228 ? 9.617 2.597 12.213 1.00 93.62 228 ARG A C 1
ATOM 1707 O O . ARG A 1 228 ? 10.717 2.649 12.770 1.00 93.62 228 ARG A O 1
ATOM 1714 N N . PRO A 1 229 ? 8.683 1.692 12.545 1.00 93.19 229 PRO A N 1
ATOM 1715 C CA . PRO A 1 229 ? 8.922 0.674 13.560 1.00 93.19 229 PRO A CA 1
ATOM 1716 C C . PRO A 1 229 ? 10.024 -0.302 13.122 1.00 93.19 229 PRO A C 1
ATOM 1718 O O . PRO A 1 229 ? 10.337 -0.427 11.936 1.00 93.19 229 PRO A O 1
ATOM 1721 N N . ARG A 1 230 ? 10.623 -0.972 14.109 1.00 88.81 230 ARG A N 1
ATOM 1722 C CA . ARG A 1 230 ? 11.627 -2.028 13.931 1.00 88.81 230 ARG A CA 1
ATOM 1723 C C . ARG A 1 230 ? 11.013 -3.388 14.309 1.00 88.81 230 ARG A C 1
ATOM 1725 O O . ARG A 1 230 ? 10.174 -3.400 15.209 1.00 88.81 230 ARG A O 1
ATOM 1732 N N . PRO A 1 231 ? 11.445 -4.506 13.696 1.00 89.25 231 PRO A N 1
ATOM 1733 C CA . PRO A 1 231 ? 12.459 -4.598 12.635 1.00 89.25 231 PRO A CA 1
ATOM 1734 C C . PRO A 1 231 ? 11.984 -4.025 11.289 1.00 89.25 231 PRO A C 1
ATOM 1736 O O . PRO A 1 231 ? 12.752 -3.307 10.652 1.00 89.25 231 PRO A O 1
ATOM 1739 N N . SER A 1 232 ? 10.705 -4.195 10.946 1.00 93.94 232 SER A N 1
ATOM 1740 C CA . SER A 1 232 ? 10.092 -3.661 9.725 1.00 93.94 232 SER A CA 1
ATOM 1741 C C . SER A 1 232 ? 8.662 -3.157 9.970 1.00 93.94 232 SER A C 1
ATOM 1743 O O . SER A 1 232 ? 8.024 -3.486 10.975 1.00 93.94 232 SER A O 1
ATOM 1745 N N . PHE A 1 233 ? 8.144 -2.337 9.047 1.00 96.75 233 PHE A N 1
ATOM 1746 C CA . PHE A 1 233 ? 6.760 -1.849 9.102 1.00 96.75 233 PHE A CA 1
ATOM 1747 C C . PHE A 1 233 ? 5.738 -2.974 8.923 1.00 96.75 233 PHE A C 1
ATOM 1749 O O . PHE A 1 233 ? 4.744 -2.995 9.645 1.00 96.75 233 PHE A O 1
ATOM 1756 N N . TRP A 1 234 ? 5.993 -3.922 8.016 1.00 98.00 234 TRP A N 1
ATOM 1757 C CA . TRP A 1 234 ? 5.075 -5.031 7.761 1.00 98.00 234 TRP A CA 1
ATOM 1758 C C . TRP A 1 234 ? 4.884 -5.913 8.992 1.00 98.00 234 TRP A C 1
ATOM 1760 O O . TRP A 1 234 ? 3.744 -6.147 9.376 1.00 98.00 234 TRP A O 1
ATOM 1770 N N . LEU A 1 235 ? 5.966 -6.306 9.674 1.00 97.50 235 LEU A N 1
ATOM 1771 C CA . LEU A 1 235 ? 5.877 -7.105 10.902 1.00 97.50 235 LEU A CA 1
ATOM 1772 C C . LEU A 1 235 ? 5.172 -6.355 12.038 1.00 97.50 235 LEU A C 1
ATOM 1774 O O . LEU A 1 235 ? 4.374 -6.934 12.771 1.00 97.50 235 LEU A O 1
ATOM 1778 N N . ALA A 1 236 ? 5.432 -5.054 12.180 1.00 97.56 236 ALA A N 1
ATOM 1779 C CA . ALA A 1 236 ? 4.775 -4.248 13.202 1.00 97.56 236 ALA A CA 1
ATOM 1780 C C . ALA A 1 236 ? 3.268 -4.082 12.941 1.00 97.56 236 ALA A C 1
ATOM 1782 O O . ALA A 1 236 ? 2.481 -4.131 13.888 1.00 97.56 236 ALA A O 1
ATOM 1783 N N . LEU A 1 237 ? 2.864 -3.897 11.678 1.00 98.31 237 LEU A N 1
ATOM 1784 C CA . LEU A 1 2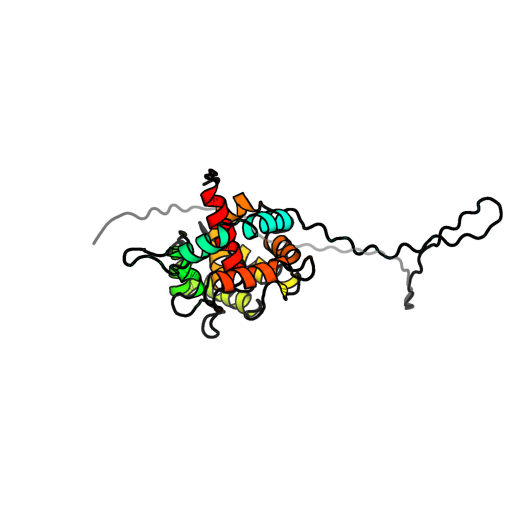37 ? 1.456 -3.830 11.288 1.00 98.31 237 LEU A CA 1
ATOM 1785 C C . LEU A 1 237 ? 0.772 -5.194 11.438 1.00 98.31 237 LEU A C 1
ATOM 1787 O O . LEU A 1 237 ? -0.304 -5.257 12.023 1.00 98.31 237 LEU A O 1
ATOM 1791 N N . HIS A 1 238 ? 1.417 -6.274 10.989 1.00 98.19 238 HIS A N 1
ATOM 1792 C CA . HIS A 1 238 ? 0.956 -7.656 11.152 1.00 98.19 238 HIS A CA 1
ATOM 1793 C C . HIS A 1 238 ? 0.657 -7.981 12.619 1.00 98.19 238 HIS A C 1
ATOM 1795 O O . HIS A 1 238 ? -0.469 -8.348 12.958 1.00 98.19 238 HIS A O 1
ATOM 1801 N N . ALA A 1 239 ? 1.620 -7.728 13.510 1.00 97.31 239 ALA A N 1
ATOM 1802 C CA . ALA A 1 239 ? 1.447 -7.940 14.943 1.00 97.31 239 ALA A CA 1
ATOM 1803 C C . ALA A 1 239 ? 0.324 -7.070 15.532 1.00 97.31 239 ALA A C 1
ATOM 1805 O O . ALA A 1 239 ? -0.452 -7.545 16.357 1.00 97.31 239 ALA A O 1
ATOM 1806 N N . ALA A 1 240 ? 0.209 -5.806 15.105 1.00 97.75 240 ALA A N 1
ATOM 1807 C CA . ALA A 1 240 ? -0.845 -4.912 15.581 1.00 97.75 240 ALA A CA 1
ATOM 1808 C C . ALA A 1 240 ? -2.244 -5.365 15.137 1.00 97.75 240 ALA A C 1
ATOM 1810 O O . ALA A 1 240 ? -3.177 -5.302 15.933 1.00 97.75 240 ALA A O 1
ATOM 1811 N N . LEU A 1 241 ? -2.397 -5.836 13.897 1.00 98.00 241 LEU A N 1
ATOM 1812 C CA . LEU A 1 241 ? -3.676 -6.325 13.380 1.00 98.00 241 LEU A CA 1
ATOM 1813 C C . LEU A 1 241 ? -4.118 -7.630 14.047 1.00 98.00 241 LEU A C 1
ATOM 1815 O O . LEU A 1 241 ? -5.319 -7.859 14.131 1.00 98.00 241 LEU A O 1
ATOM 1819 N N . ARG A 1 242 ? -3.173 -8.452 14.523 1.00 97.56 242 ARG A N 1
ATOM 1820 C CA . ARG A 1 242 ? -3.432 -9.726 15.218 1.00 97.56 242 ARG A CA 1
ATOM 1821 C C . ARG A 1 242 ? -3.611 -9.596 16.732 1.00 97.56 242 ARG A C 1
ATOM 1823 O O . ARG A 1 242 ? -4.110 -10.519 17.371 1.00 97.56 242 ARG A O 1
ATOM 1830 N N . ALA A 1 243 ? -3.186 -8.484 17.322 1.00 96.31 243 ALA A N 1
ATOM 1831 C CA . ALA A 1 243 ? -3.349 -8.238 18.751 1.00 96.31 243 ALA A CA 1
ATOM 1832 C C . ALA A 1 243 ? -4.833 -8.132 19.146 1.00 96.31 243 ALA A C 1
ATOM 1834 O O . ALA A 1 243 ? -5.694 -7.869 18.303 1.00 96.31 243 ALA A O 1
ATOM 1835 N N . ASP A 1 244 ? -5.112 -8.312 20.439 1.00 95.00 244 ASP A N 1
ATOM 1836 C CA . ASP A 1 244 ? -6.439 -8.131 21.041 1.00 95.00 244 ASP A CA 1
ATOM 1837 C C . ASP A 1 244 ? -7.553 -8.870 20.278 1.00 95.00 244 ASP A C 1
ATOM 1839 O O . ASP A 1 244 ? -8.587 -8.289 19.948 1.00 95.00 244 ASP A O 1
ATOM 1843 N N . ASP A 1 245 ? -7.314 -10.146 19.945 1.00 95.06 245 ASP A N 1
ATOM 1844 C CA . ASP A 1 245 ? -8.245 -10.974 19.167 1.00 95.06 245 ASP A CA 1
ATOM 1845 C C . ASP A 1 245 ? -8.648 -10.297 17.842 1.00 95.06 245 ASP A C 1
ATOM 1847 O O . ASP A 1 245 ? -9.810 -10.218 17.476 1.00 95.06 245 ASP A O 1
ATOM 1851 N N . HIS A 1 246 ? -7.683 -9.730 17.122 1.00 97.31 246 HIS A N 1
ATOM 1852 C CA . HIS A 1 246 ? -7.901 -9.064 15.835 1.00 97.31 246 HIS A CA 1
ATOM 1853 C C . HIS A 1 246 ? -8.788 -7.802 15.915 1.00 97.31 246 HIS A C 1
ATOM 1855 O O . HIS A 1 246 ? -9.414 -7.412 14.923 1.00 97.31 246 HIS A O 1
ATOM 1861 N N . ALA A 1 247 ? -8.853 -7.123 17.069 1.00 97.50 247 ALA A N 1
ATOM 1862 C CA . ALA A 1 247 ? -9.748 -5.978 17.279 1.00 97.50 247 ALA A CA 1
ATOM 1863 C C . ALA A 1 247 ? -9.577 -4.852 16.242 1.00 97.50 247 ALA A C 1
ATOM 1865 O O . ALA A 1 247 ? -10.568 -4.379 15.688 1.00 97.50 247 ALA A O 1
ATOM 1866 N N . LEU A 1 248 ? -8.336 -4.446 15.932 1.00 98.12 248 LEU A N 1
ATOM 1867 C CA . LEU A 1 248 ? -8.080 -3.412 14.917 1.00 98.12 248 LEU A CA 1
ATOM 1868 C C . LEU A 1 248 ? -8.528 -3.860 13.522 1.00 98.12 248 LEU A C 1
ATOM 1870 O O . LEU A 1 248 ? -9.073 -3.065 12.761 1.00 98.12 248 LEU A O 1
ATOM 1874 N N . HIS A 1 249 ? -8.322 -5.132 13.184 1.00 98.12 249 HIS A N 1
ATOM 1875 C CA . HIS A 1 249 ? -8.753 -5.674 11.904 1.00 98.12 249 HIS A CA 1
ATOM 1876 C C . HIS A 1 249 ? -10.283 -5.686 11.783 1.00 98.12 249 HIS A C 1
ATOM 1878 O O . HIS A 1 249 ? -10.815 -5.204 10.785 1.00 98.12 249 HIS A O 1
ATOM 1884 N N . ARG A 1 250 ? -11.004 -6.138 12.819 1.00 98.06 250 ARG A N 1
ATOM 1885 C CA . ARG A 1 250 ? -12.476 -6.065 12.857 1.00 98.06 250 ARG A CA 1
ATOM 1886 C C . ARG A 1 250 ? -12.987 -4.634 12.721 1.00 98.06 250 ARG A C 1
ATOM 1888 O O . ARG A 1 250 ? -13.876 -4.390 11.911 1.00 98.06 250 ARG A O 1
ATOM 1895 N N . GLN A 1 251 ? -12.363 -3.683 13.417 1.00 98.31 251 GLN A N 1
ATOM 1896 C CA . GLN A 1 251 ? -12.705 -2.265 13.299 1.00 98.31 251 GLN A CA 1
ATOM 1897 C C . GLN A 1 251 ? -12.553 -1.755 11.854 1.00 98.31 251 GLN A C 1
ATOM 1899 O O . GLN A 1 251 ? -13.399 -1.005 11.378 1.00 98.31 251 GLN A O 1
ATOM 1904 N N . LEU A 1 252 ? -11.518 -2.174 11.116 1.00 98.50 252 LEU A N 1
ATOM 1905 C CA . LEU A 1 252 ? -11.359 -1.806 9.700 1.00 98.50 252 LEU A CA 1
ATOM 1906 C C . LEU A 1 252 ? -12.511 -2.335 8.830 1.00 98.50 252 LEU A C 1
ATOM 1908 O O . LEU A 1 252 ? -12.994 -1.614 7.955 1.00 98.50 252 LEU A O 1
ATOM 1912 N N . PHE A 1 253 ? -12.974 -3.563 9.078 1.00 97.38 253 PHE A N 1
ATOM 1913 C CA . PHE A 1 253 ? -14.145 -4.121 8.395 1.00 97.38 253 PHE A CA 1
ATOM 1914 C C . PHE A 1 253 ? -15.422 -3.354 8.731 1.00 97.38 253 PHE A C 1
ATOM 1916 O O . PHE A 1 253 ? -16.179 -3.010 7.825 1.00 97.38 253 PHE A O 1
ATOM 1923 N N . GLU A 1 254 ? -15.646 -3.041 10.005 1.00 98.19 254 GLU A N 1
ATOM 1924 C CA . GLU A 1 254 ? -16.796 -2.247 10.442 1.00 98.19 254 GLU A CA 1
ATOM 1925 C C . GLU A 1 254 ? -16.794 -0.863 9.786 1.00 98.19 254 GLU A C 1
ATOM 1927 O O . GLU A 1 254 ? -17.793 -0.459 9.195 1.00 98.19 254 GLU A O 1
ATOM 1932 N N . LEU A 1 255 ? -15.653 -0.166 9.795 1.00 98.56 255 LEU A N 1
ATOM 1933 C CA . LEU A 1 255 ? -15.501 1.137 9.146 1.00 98.56 255 LEU A CA 1
ATOM 1934 C C . LEU A 1 255 ? -15.782 1.075 7.643 1.00 98.56 255 LEU A C 1
ATOM 1936 O O . LEU A 1 255 ? -16.444 1.967 7.114 1.00 98.56 255 LEU A O 1
ATOM 1940 N N . ARG A 1 256 ? -15.321 0.021 6.958 1.00 98.25 256 ARG A N 1
ATOM 1941 C CA . ARG A 1 256 ? -15.621 -0.214 5.538 1.00 98.25 256 ARG A CA 1
ATOM 1942 C C . ARG A 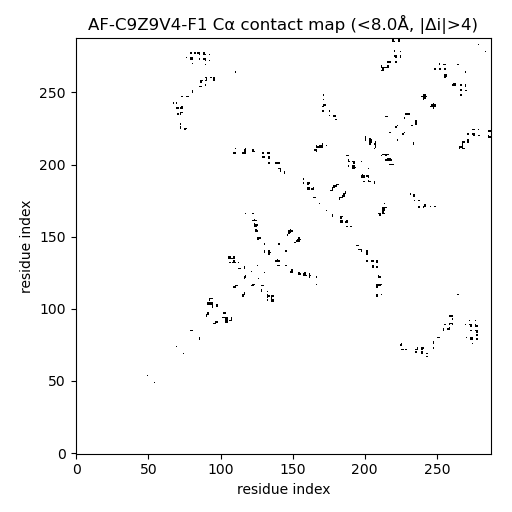1 256 ? -17.126 -0.307 5.296 1.00 98.25 256 ARG A C 1
ATOM 1944 O O . ARG A 1 256 ? -17.641 0.388 4.421 1.00 98.25 256 ARG A O 1
ATOM 1951 N N . GLN A 1 257 ? -17.812 -1.134 6.089 1.00 98.12 257 GLN A N 1
ATOM 1952 C CA . GLN A 1 257 ? -19.254 -1.363 5.972 1.00 98.12 257 GLN A CA 1
ATOM 1953 C C . GLN A 1 257 ? -20.045 -0.086 6.270 1.00 98.12 257 GLN A C 1
ATOM 1955 O O . GLN A 1 257 ? -20.878 0.325 5.466 1.00 98.12 257 GLN A O 1
ATOM 1960 N N . VAL A 1 258 ? -19.736 0.596 7.376 1.00 97.94 258 VAL A N 1
ATOM 1961 C CA . VAL A 1 258 ? -20.410 1.842 7.777 1.00 97.94 258 VAL A CA 1
ATOM 1962 C C . VAL A 1 258 ? -20.178 2.962 6.759 1.00 97.94 258 VAL A C 1
ATOM 1964 O O . VAL A 1 258 ? -21.084 3.746 6.482 1.00 97.94 258 VAL A O 1
ATOM 1967 N N . ALA A 1 259 ? -18.988 3.036 6.158 1.00 97.81 259 ALA A N 1
ATOM 1968 C CA . ALA A 1 259 ? -18.706 3.999 5.099 1.00 97.81 259 ALA A CA 1
ATOM 1969 C C . ALA A 1 259 ? -19.421 3.667 3.774 1.00 97.81 259 ALA A C 1
ATOM 1971 O O . ALA A 1 259 ? -19.572 4.561 2.940 1.00 97.81 259 ALA A O 1
ATOM 1972 N N . GLY A 1 260 ? -19.883 2.428 3.577 1.00 97.62 260 GLY A N 1
ATOM 1973 C CA . GLY A 1 260 ? -20.445 1.948 2.311 1.00 97.62 260 GLY A CA 1
ATOM 1974 C C . GLY A 1 260 ? -19.379 1.666 1.248 1.00 97.62 260 GLY A C 1
ATOM 1975 O O . GLY A 1 260 ? -19.667 1.697 0.053 1.00 97.62 260 GLY A O 1
ATOM 1976 N N . VAL A 1 261 ? -18.129 1.447 1.664 1.00 97.50 261 VAL A N 1
ATOM 1977 C CA . VAL A 1 261 ? -17.025 1.139 0.749 1.00 97.50 261 VAL A CA 1
ATOM 1978 C C . VAL A 1 261 ? -17.160 -0.319 0.280 1.00 97.50 261 VAL A C 1
ATOM 1980 O O . VAL A 1 261 ? -17.393 -1.191 1.119 1.00 97.50 261 VAL A O 1
ATOM 1983 N N . PRO A 1 262 ? -17.002 -0.622 -1.027 1.00 95.12 262 PRO A N 1
ATOM 1984 C CA . PRO A 1 262 ? -17.176 -1.978 -1.546 1.00 95.12 262 PRO A CA 1
ATOM 1985 C C . PRO A 1 262 ? -16.317 -3.028 -0.835 1.00 95.12 262 PRO A C 1
ATOM 1987 O O . PRO A 1 262 ? -15.157 -2.778 -0.503 1.00 95.12 262 PRO A O 1
ATOM 1990 N N . GLU A 1 263 ? -16.847 -4.244 -0.683 1.00 94.31 263 GLU A N 1
ATOM 1991 C CA . GLU A 1 263 ? -16.139 -5.350 -0.017 1.00 94.31 263 GLU A CA 1
ATOM 1992 C C . GLU A 1 263 ? -14.882 -5.824 -0.752 1.00 94.31 263 GLU A C 1
ATOM 1994 O O . GLU A 1 263 ? -14.031 -6.498 -0.173 1.00 94.31 263 GLU A O 1
ATOM 1999 N N . THR A 1 264 ? -14.751 -5.443 -2.019 1.00 93.19 264 THR A N 1
ATOM 2000 C CA . THR A 1 264 ? -13.557 -5.665 -2.830 1.00 93.19 264 THR A CA 1
ATOM 2001 C C . THR A 1 264 ? -12.390 -4.759 -2.431 1.00 93.19 264 THR A C 1
ATOM 2003 O O . THR A 1 264 ? -11.285 -4.975 -2.919 1.00 93.19 264 THR A O 1
ATOM 2006 N N . VAL A 1 265 ? -12.600 -3.731 -1.596 1.00 97.06 265 VAL A N 1
ATOM 2007 C CA . VAL A 1 265 ? -11.517 -2.926 -1.007 1.00 97.06 265 VAL A CA 1
ATOM 2008 C C . VAL A 1 265 ? -10.944 -3.658 0.202 1.00 97.06 265 VAL A C 1
ATOM 2010 O O . VAL A 1 265 ? -11.685 -4.015 1.125 1.00 97.06 265 VAL A O 1
ATOM 2013 N N . SER A 1 266 ? -9.628 -3.860 0.221 1.00 97.62 266 SER A N 1
ATOM 2014 C CA . SER A 1 266 ? -8.955 -4.595 1.296 1.00 97.62 266 SER A CA 1
ATOM 2015 C C . SER A 1 266 ? -8.983 -3.838 2.632 1.00 97.62 266 SER A C 1
ATOM 2017 O O . SER A 1 266 ? -9.004 -2.606 2.675 1.00 97.62 266 SER A O 1
ATOM 2019 N N . ALA A 1 267 ? -8.907 -4.561 3.755 1.00 98.12 267 ALA A N 1
ATOM 2020 C CA . ALA A 1 267 ? -8.777 -3.933 5.075 1.00 98.12 267 ALA A CA 1
ATOM 2021 C C . ALA A 1 267 ? -7.505 -3.068 5.180 1.00 98.12 267 ALA A C 1
ATOM 2023 O O . ALA A 1 267 ? -7.527 -1.999 5.793 1.00 98.12 267 ALA A O 1
ATOM 2024 N N . LEU A 1 268 ? -6.411 -3.483 4.529 1.00 98.50 268 LEU A N 1
ATOM 2025 C CA . LEU A 1 268 ? -5.174 -2.700 4.468 1.00 98.50 268 LEU A CA 1
ATOM 2026 C C . LEU A 1 268 ? -5.371 -1.378 3.722 1.00 98.50 268 LEU A C 1
ATOM 2028 O O . LEU A 1 268 ? -4.814 -0.360 4.130 1.00 98.50 268 LEU A O 1
ATOM 2032 N N . ARG A 1 269 ? -6.202 -1.359 2.676 1.00 98.12 269 ARG A N 1
ATOM 2033 C CA . ARG A 1 269 ? -6.533 -0.131 1.954 1.00 98.12 269 ARG A CA 1
ATOM 2034 C C . ARG A 1 269 ? -7.414 0.810 2.765 1.00 98.12 269 ARG A C 1
ATOM 2036 O O . ARG A 1 269 ? -7.196 2.018 2.714 1.00 98.12 269 ARG A O 1
ATOM 2043 N N . ILE A 1 270 ? -8.354 0.280 3.547 1.00 98.50 270 ILE A N 1
ATOM 2044 C CA . ILE A 1 270 ? -9.126 1.077 4.514 1.00 98.50 270 ILE A CA 1
ATOM 2045 C C . ILE A 1 270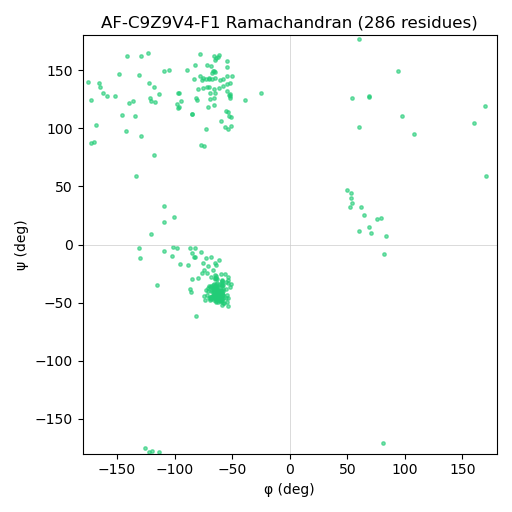 ? -8.194 1.702 5.553 1.00 98.50 270 ILE A C 1
ATOM 2047 O O . ILE A 1 270 ? -8.299 2.898 5.820 1.00 98.50 270 ILE A O 1
ATOM 2051 N N . CYS A 1 271 ? -7.246 0.921 6.080 1.00 98.31 271 CYS A N 1
ATOM 2052 C CA . CYS A 1 271 ? -6.242 1.395 7.030 1.00 98.31 271 CYS A CA 1
ATOM 2053 C C . CYS A 1 271 ? -5.404 2.538 6.439 1.00 98.31 271 CYS A C 1
ATOM 2055 O O . CYS A 1 271 ? -5.327 3.611 7.035 1.00 98.31 271 CYS A O 1
ATOM 2057 N N . ASP A 1 272 ? -4.842 2.344 5.242 1.00 97.25 272 ASP A N 1
ATOM 2058 C CA . ASP A 1 272 ? -4.050 3.363 4.545 1.00 97.25 272 ASP A CA 1
ATOM 2059 C C . ASP A 1 272 ? -4.835 4.665 4.333 1.00 97.25 272 ASP A C 1
ATOM 2061 O O . ASP A 1 272 ? -4.369 5.740 4.708 1.00 97.25 272 ASP A O 1
ATOM 2065 N N . VAL A 1 273 ? -6.054 4.581 3.794 1.00 97.62 273 VAL A N 1
ATOM 2066 C CA . VAL A 1 273 ? -6.872 5.768 3.511 1.00 97.62 273 VAL A CA 1
ATOM 2067 C C . VAL A 1 273 ? -7.275 6.494 4.792 1.00 97.62 273 VAL A C 1
ATOM 2069 O O . VAL A 1 273 ? -7.174 7.721 4.842 1.00 97.62 273 VAL A O 1
ATOM 2072 N N . ALA A 1 274 ? -7.696 5.767 5.830 1.00 97.56 274 ALA A N 1
ATOM 2073 C CA . ALA A 1 274 ? -8.066 6.355 7.114 1.00 97.56 274 ALA A CA 1
ATOM 2074 C C . ALA A 1 274 ? -6.883 7.096 7.756 1.00 97.56 274 ALA A C 1
ATOM 2076 O O . ALA A 1 274 ? -7.019 8.243 8.185 1.00 97.56 274 ALA A O 1
ATOM 2077 N N . VAL A 1 275 ? -5.700 6.473 7.760 1.00 96.62 275 VAL A N 1
ATOM 2078 C CA . VAL A 1 275 ? -4.466 7.078 8.279 1.00 96.62 275 VAL A CA 1
ATOM 2079 C C . VAL A 1 275 ? -4.071 8.300 7.453 1.00 96.62 275 VAL A C 1
ATOM 2081 O O . VAL A 1 275 ? -3.766 9.352 8.014 1.00 96.62 275 VAL A O 1
ATOM 2084 N N . TRP A 1 276 ? -4.096 8.192 6.125 1.00 95.81 276 TRP A N 1
ATOM 2085 C CA . TRP A 1 276 ? -3.686 9.265 5.225 1.00 95.81 276 TRP A CA 1
ATOM 2086 C C . TRP A 1 276 ? -4.614 10.481 5.307 1.00 95.81 276 TRP A C 1
ATOM 2088 O O . TRP A 1 276 ? -4.137 11.609 5.447 1.00 95.81 276 TRP A O 1
ATOM 2098 N N . MET A 1 277 ? -5.933 10.272 5.260 1.00 95.00 277 MET A N 1
ATOM 2099 C CA . MET A 1 277 ? -6.922 11.350 5.374 1.00 95.00 277 MET A CA 1
ATOM 2100 C C . MET A 1 277 ? -6.870 12.002 6.755 1.00 95.00 277 MET A C 1
ATOM 2102 O O . MET A 1 277 ? -6.786 13.229 6.852 1.00 95.00 277 MET A O 1
ATOM 2106 N N . GLY A 1 278 ? -6.818 11.181 7.810 1.00 91.75 278 GLY A N 1
ATOM 2107 C CA . GLY A 1 278 ? -6.728 11.654 9.184 1.00 91.75 278 GLY A CA 1
ATOM 2108 C C . GLY A 1 278 ? -5.480 12.501 9.418 1.00 91.75 278 GLY A C 1
ATOM 2109 O O . GLY A 1 278 ? -5.584 13.619 9.917 1.00 91.75 278 GLY A O 1
ATOM 2110 N N . HIS A 1 279 ? -4.310 12.029 8.990 1.00 89.31 279 HIS A N 1
ATOM 2111 C CA . HIS A 1 279 ? -3.069 12.769 9.202 1.00 89.31 279 HIS A CA 1
ATOM 2112 C C . HIS A 1 279 ? -2.997 14.060 8.372 1.00 89.31 279 HIS A C 1
ATOM 2114 O O . HIS A 1 279 ? -2.507 15.084 8.847 1.00 89.31 279 HIS A O 1
ATOM 2120 N N . ARG A 1 280 ? -3.539 14.065 7.144 1.00 82.25 280 ARG A N 1
ATOM 2121 C CA . ARG A 1 280 ? -3.618 15.291 6.331 1.00 82.25 280 ARG A CA 1
ATOM 2122 C C . ARG A 1 280 ? -4.512 16.359 6.953 1.00 82.25 280 ARG A C 1
ATOM 2124 O O . ARG A 1 280 ? -4.196 17.542 6.833 1.00 82.25 280 ARG A O 1
ATOM 2131 N N . ALA A 1 281 ? -5.605 15.964 7.600 1.00 75.31 281 ALA A N 1
ATOM 2132 C CA . ALA A 1 281 ? -6.521 16.894 8.255 1.00 75.31 281 ALA A CA 1
ATOM 2133 C C . ALA A 1 281 ? -5.890 17.613 9.464 1.00 75.31 281 ALA A C 1
ATOM 2135 O O . ALA A 1 281 ? -6.333 18.698 9.826 1.00 75.31 281 ALA A O 1
ATOM 2136 N N . GLU A 1 282 ? -4.834 17.053 10.060 1.00 74.56 282 GLU A N 1
ATOM 2137 C CA . GLU A 1 282 ? -4.089 17.681 11.162 1.00 74.56 282 GLU A CA 1
ATOM 2138 C C . GLU A 1 282 ? -3.135 18.792 10.689 1.00 74.56 282 GLU A C 1
ATOM 2140 O O . GLU A 1 282 ? -2.543 19.486 11.511 1.00 74.56 282 GLU A O 1
ATOM 2145 N N . GLY A 1 283 ? -2.966 18.987 9.373 1.00 64.31 283 GLY A N 1
ATOM 2146 C CA . GLY A 1 283 ? -2.131 20.061 8.822 1.00 64.31 283 GLY A CA 1
ATOM 2147 C C . GLY A 1 283 ? -0.627 19.882 9.063 1.00 64.31 283 GLY A C 1
ATOM 2148 O O . GLY A 1 283 ? 0.141 20.829 8.891 1.00 64.31 283 GLY A O 1
ATOM 2149 N N . HIS A 1 284 ? -0.188 18.680 9.448 1.00 67.06 284 HIS A N 1
ATOM 2150 C CA . HIS A 1 284 ? 1.221 18.376 9.676 1.00 67.06 284 HIS A CA 1
ATOM 2151 C C . HIS A 1 284 ? 2.038 18.475 8.378 1.00 67.06 284 HIS A C 1
ATOM 2153 O O . HIS A 1 284 ? 1.709 17.871 7.355 1.00 67.06 284 HIS A O 1
ATOM 2159 N N . ALA A 1 285 ? 3.157 19.203 8.430 1.00 68.69 285 ALA A N 1
ATOM 2160 C CA . ALA A 1 285 ? 4.125 19.252 7.341 1.00 68.69 285 ALA A CA 1
ATOM 2161 C C . ALA A 1 285 ? 4.971 17.968 7.333 1.00 68.69 285 ALA A C 1
ATOM 2163 O O . ALA A 1 285 ? 6.047 17.913 7.931 1.00 68.69 285 ALA A O 1
ATOM 2164 N N . CYS A 1 286 ? 4.478 16.913 6.677 1.00 73.25 286 CYS A N 1
ATOM 2165 C CA . CYS A 1 286 ? 5.260 15.695 6.480 1.00 73.25 286 CYS A CA 1
ATOM 2166 C C . CYS A 1 286 ? 6.537 16.007 5.669 1.00 73.25 286 CYS A C 1
ATOM 2168 O O . CYS A 1 286 ? 6.472 16.786 4.710 1.00 73.25 286 CYS A O 1
ATOM 2170 N N . PRO A 1 287 ? 7.688 15.390 5.993 1.00 65.06 287 PRO A N 1
ATOM 2171 C CA . PRO A 1 287 ? 8.893 15.507 5.178 1.00 65.06 287 PRO A CA 1
ATOM 2172 C C . PRO A 1 287 ? 8.607 15.106 3.725 1.00 65.06 287 PRO A C 1
ATOM 2174 O O . PRO A 1 287 ? 7.975 14.073 3.483 1.00 65.06 287 PRO A O 1
ATOM 2177 N N . ARG A 1 288 ? 9.049 15.942 2.778 1.00 54.25 288 ARG A N 1
ATOM 2178 C CA . ARG A 1 288 ? 8.800 15.742 1.345 1.00 54.25 288 ARG A CA 1
ATOM 2179 C C . ARG A 1 288 ? 9.475 14.521 0.759 1.00 54.25 288 ARG A C 1
ATOM 2181 O O . ARG A 1 288 ? 10.537 14.050 1.226 1.00 54.25 288 ARG A O 1
#

Sequence (288 aa):
MPLCEYKESSSCRDGAVHHARTTAAQDGYFGVDTPTRLCGYRPGLLTIWMKDGVLMASPTATPGVSDGALSPLGQRLRVLLGAERVVGDLRRYFGIDLPPDGVPYTGSRFEHLAGGGDRPEVANRFTAEDLVAVQTLSVTVPAAVALDLLEGPLGARLSGLLHAIPRDIDMVDADADVVADGSPADQAWQLLEDQPDVGWVIAGKLLARKRPRLLPVYDKVVRCALGRPRPSFWLALHAALRADDHALHRQLFELRQVAGVPETVSALRICDVAVWMGHRAEGHACPR

pLDDT: mean 80.72, std 27.13, range [25.34, 98.81]

Mean predicted aligned error: 13.09 Å

Secondary structure (DSSP, 8-state):
-----------------------------------------PPPP-----STT--PPP-------------HHHHHHHHHHTSTTHHHHHHHHHTTT--TTPPPPGGGGTTTGGG-TTSTTTTTS--HHHHHHHHTTT----HHHHHHHHHSHHHHHHHHHHHHS-SS--TTTS-GGGGSTTSHHHHHHHHHHTSTTTHHHHHHHHHHHH-TTTS----HHHHHHH---SS-HHHHHHHHHHHHHHHHHHHHHHHHHHHT--TTS-HHHHHHHHHHHHHHHTT-----

Radius of gyration: 27.76 Å; Cα contacts (8 Å, |Δi|>4): 333; chains: 1; bounding box: 75×62×103 Å

InterPro domains:
  IPR046275 Protein of unknown function DUF6308 [PF19827] (87-278)